Protein AF-A0A7R9YCA7-F1 (afdb_monomer_lite)

Foldseek 3Di:
DVVVVVVVVVVVVVVVVVVVVVVVVVCVVCVVVPDQDPVNVVVVVVVVVVVVVVVVVVVVVVVVVVVVVVVVVVVVVVVVVVCVVVVVVVVVVVVVVVVVVVVVVVVVVVVVVVVVVVVVVVVVVVVVVVVVVVVVVVVVVVVVVVVVVVVVVVVVVVVVVVVVVVVVVVVVVVVVVVVVVVVVVVVVVVVVVVVVVVVVVVVVVVVVVVVVVVVVVVVVVVVVVVVVVVVVVVVVVVVVVPVVPDDDDDDDDDDDDDDDDDDDDDDDDDDDDDDDDDDDDDDDDDDDDDDDPDDDDDDDDDPDDDDDDDDDDDDDDDDPDDDPPDDDDDDPPPPDDDD

pLDDT: mean 79.13, std 22.37, range [28.0, 98.75]

Secondary structure (DSSP, 8-state):
-HHHHHHHHHHHHHHHHHHHHHHHHHHHHHHHHHSPPHHHHHHHHHHHHHHHHHHHHHHHHHHHHHHHHHHHHHHHHHHHHHHHHHHHHHHHHHHHHHHHHHHHHHHHHHHHHHHHHHHHHHHHHHHHHHHHHHHHHHHHHHHHHHHHHHHHHHHHHHHHHHHHHHHHHHHHHHHHHHHHHHHHHHHHHHHHHHHHHHHHHHHHHHHHHHHHHHHHHHHHHHHHHHHHHHHHHHHHHHHHHHTTS---------------------------------PPPPPPP-----------------------------------------PPPP-TT------

Sequence (339 aa):
GLQRDIRKLELELQGAGDKQQRLQERMHELLPKCELTDEELAREKELQGRLESLEQELETAKEACAPLEKQVADIQAQIQDVRKAEVEELEEAKRTAEQALQAAKKTLNKARADVKSNQRKLEKEASAVEAAQQEQATMQEEYARMKAEFKELEENALEVLNAFEKAKEEVEGKRATLDELRKRKDDIEAKVQEAKSVEVELKATLKERATKRSECERKVDALLKQIRVLHELHEQEVQALVDGLEDEEEDEEDEGDDEVGSGGKSDEKDASDSGVPRVKPEPTPQLEDQEEGKEEDGADGMDVEESQEGGGVGEASTASGNVQITLPMYDEAMLVQYS

Organism: NCBI:txid172671

Structure (mmCIF, N/CA/C/O backbone):
data_AF-A0A7R9YCA7-F1
#
_entry.id   AF-A0A7R9YCA7-F1
#
loop_
_atom_site.group_PDB
_atom_site.id
_atom_site.type_symbol
_atom_site.label_atom_id
_atom_site.label_alt_id
_atom_site.label_comp_id
_atom_site.label_asym_id
_atom_site.label_entity_id
_atom_site.label_seq_id
_atom_site.pdbx_PDB_ins_code
_atom_site.Cartn_x
_atom_site.Cartn_y
_atom_site.Cartn_z
_atom_site.occupancy
_atom_site.B_iso_or_equiv
_atom_site.auth_seq_id
_atom_site.auth_comp_id
_atom_site.auth_asym_id
_atom_site.auth_atom_id
_atom_site.pdbx_PDB_model_num
ATOM 1 N N . GLY A 1 1 ? -67.973 -40.268 162.369 1.00 60.22 1 GLY A N 1
ATOM 2 C CA . GLY A 1 1 ? -68.224 -40.363 160.919 1.00 60.22 1 GLY A CA 1
ATOM 3 C C . GLY A 1 1 ? -68.844 -39.078 160.434 1.00 60.22 1 GLY A C 1
ATOM 4 O O . GLY A 1 1 ? -68.104 -38.184 160.056 1.00 60.22 1 GLY A O 1
ATOM 5 N N . LEU A 1 2 ? -70.160 -38.930 160.621 1.00 67.00 2 LEU A N 1
ATOM 6 C CA . LEU A 1 2 ? -70.968 -37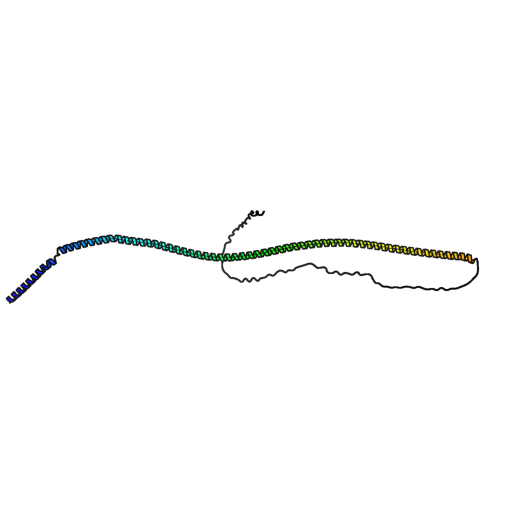.841 160.057 1.00 67.00 2 LEU A CA 1
ATOM 7 C C . LEU A 1 2 ? -70.422 -36.411 160.212 1.00 67.00 2 LEU A C 1
ATOM 9 O O . LEU A 1 2 ? -70.426 -35.670 159.243 1.00 67.00 2 LEU A O 1
ATOM 13 N N . GLN A 1 3 ? -69.911 -36.002 161.376 1.00 68.88 3 GLN A N 1
ATOM 14 C CA . GLN A 1 3 ? -69.417 -34.624 161.562 1.00 68.88 3 GLN A CA 1
ATOM 15 C C . GLN A 1 3 ? -68.190 -34.277 160.698 1.00 68.88 3 GLN A C 1
ATOM 17 O O . GLN A 1 3 ? -67.981 -33.117 160.357 1.00 68.88 3 GLN A O 1
ATOM 22 N N . ARG A 1 4 ? -67.370 -35.277 160.341 1.00 74.44 4 ARG A N 1
ATOM 23 C CA . ARG A 1 4 ? -66.191 -35.094 159.480 1.00 74.44 4 ARG A CA 1
ATOM 24 C C . ARG A 1 4 ? -66.603 -34.978 158.013 1.00 74.44 4 ARG A C 1
ATOM 26 O O . ARG A 1 4 ? -66.042 -34.158 157.295 1.00 74.44 4 ARG A O 1
ATOM 33 N N . ASP A 1 5 ? -67.605 -35.757 157.615 1.00 71.88 5 ASP A N 1
ATOM 34 C CA . ASP A 1 5 ? -68.154 -35.762 156.259 1.00 71.88 5 ASP A CA 1
ATOM 35 C C . ASP A 1 5 ? -68.987 -34.503 155.990 1.00 71.88 5 ASP A C 1
ATOM 37 O O . ASP A 1 5 ? -68.851 -33.914 154.926 1.00 71.88 5 ASP A O 1
ATOM 41 N N . ILE A 1 6 ? -69.744 -34.014 156.982 1.00 74.38 6 ILE A N 1
ATOM 42 C CA . ILE A 1 6 ? -70.449 -32.722 156.910 1.00 74.38 6 ILE A CA 1
ATOM 43 C C . ILE A 1 6 ? -69.449 -31.586 156.696 1.00 74.38 6 ILE A C 1
ATOM 45 O O . ILE A 1 6 ? -69.609 -30.805 155.770 1.00 74.38 6 ILE A O 1
ATOM 49 N N . ARG A 1 7 ? -68.356 -31.546 157.466 1.00 80.12 7 ARG A N 1
ATOM 50 C CA . ARG A 1 7 ? -67.336 -30.495 157.332 1.00 80.12 7 ARG A CA 1
ATOM 51 C C . ARG A 1 7 ? -66.571 -30.563 156.005 1.00 80.12 7 ARG A C 1
ATOM 53 O O . ARG A 1 7 ? -66.162 -29.535 155.474 1.00 80.12 7 ARG A O 1
ATOM 60 N N . LYS A 1 8 ? -66.360 -31.770 155.467 1.00 82.19 8 LYS A N 1
ATOM 61 C CA . LYS A 1 8 ? -65.756 -31.978 154.142 1.00 82.19 8 LYS A CA 1
ATOM 62 C C . LYS A 1 8 ? -66.698 -31.508 153.033 1.00 82.19 8 LYS A C 1
ATOM 64 O O . LYS A 1 8 ? -66.253 -30.794 152.145 1.00 82.19 8 LYS A O 1
ATOM 69 N N . LEU A 1 9 ? -67.982 -31.853 153.127 1.00 79.69 9 LEU A N 1
ATOM 70 C CA . LEU A 1 9 ? -69.014 -31.389 152.203 1.00 79.69 9 LEU A CA 1
ATOM 71 C C . LEU A 1 9 ? -69.200 -29.872 152.292 1.00 79.69 9 LEU A C 1
ATOM 73 O O . LEU A 1 9 ? -69.325 -29.240 151.258 1.00 79.69 9 LEU A O 1
ATOM 77 N N . GLU A 1 10 ? -69.135 -29.265 153.478 1.00 79.25 10 GLU A N 1
ATOM 78 C CA . GLU A 1 10 ? -69.166 -27.804 153.651 1.00 79.25 10 GLU A CA 1
ATOM 79 C C . GLU A 1 10 ? -67.977 -27.121 152.961 1.00 79.25 10 GLU A C 1
ATOM 81 O O . GLU A 1 10 ? -68.170 -26.141 152.250 1.00 79.25 10 GLU A O 1
ATOM 86 N N . LEU A 1 11 ? -66.760 -27.662 153.099 1.00 81.75 11 LEU A N 1
ATOM 87 C CA . LEU A 1 11 ? -65.563 -27.164 152.407 1.00 81.75 11 LEU A CA 1
ATOM 88 C C . LEU A 1 11 ? -65.613 -27.385 150.888 1.00 81.75 11 LEU A C 1
ATOM 90 O O . LEU A 1 11 ? -65.156 -26.531 150.133 1.00 81.75 11 LEU A O 1
ATOM 94 N N . GLU A 1 12 ? -66.159 -28.510 150.424 1.00 82.12 12 GLU A N 1
ATOM 95 C CA . GLU A 1 12 ? -66.358 -28.786 148.996 1.00 82.12 12 GLU A CA 1
ATOM 96 C C . GLU A 1 12 ? -67.455 -27.898 148.398 1.00 82.12 12 GLU A C 1
ATOM 98 O O . GLU A 1 12 ? -67.302 -27.430 147.274 1.00 82.12 12 GLU A O 1
ATOM 103 N N . LEU A 1 13 ? -68.518 -27.609 149.151 1.00 79.81 13 LEU A N 1
ATOM 104 C CA . LEU A 1 13 ? -69.630 -26.750 148.745 1.00 79.81 13 LEU A CA 1
ATOM 105 C C . LEU A 1 13 ? -69.225 -25.271 148.779 1.00 79.81 13 LEU A C 1
ATOM 107 O O . LEU A 1 13 ? -69.575 -24.527 147.869 1.00 79.81 13 LEU A O 1
ATOM 111 N N . GLN A 1 14 ? -68.388 -24.872 149.741 1.00 83.69 14 GLN A N 1
ATOM 112 C CA . GLN A 1 14 ? -67.725 -23.569 149.749 1.00 83.69 14 GLN A CA 1
ATOM 113 C C . GLN A 1 14 ? -66.722 -23.449 148.593 1.00 83.69 14 GLN A C 1
ATOM 115 O O . GLN A 1 14 ? -66.754 -22.471 147.859 1.00 83.69 14 GLN A O 1
ATOM 120 N N . GLY A 1 15 ? -65.891 -24.466 148.346 1.00 81.81 15 GLY A N 1
ATOM 121 C CA . GLY A 1 15 ? -64.954 -24.476 147.219 1.00 81.81 15 GLY A CA 1
ATOM 122 C C . GLY A 1 15 ? -65.642 -24.528 145.849 1.00 81.81 15 GLY A C 1
ATOM 123 O O . GLY A 1 15 ? -65.127 -23.975 144.876 1.00 81.81 15 GLY A O 1
ATOM 124 N N . ALA A 1 16 ? -66.807 -25.172 145.753 1.00 81.44 16 ALA A N 1
ATOM 125 C CA . ALA A 1 16 ? -67.667 -25.142 144.576 1.00 81.44 16 ALA A CA 1
ATOM 126 C C . ALA A 1 16 ? -68.338 -23.773 144.414 1.00 81.44 16 ALA A C 1
ATOM 128 O O . ALA A 1 16 ? -68.363 -23.262 143.298 1.00 81.44 16 ALA A O 1
ATOM 129 N N . GLY A 1 17 ? -68.790 -23.154 145.510 1.00 84.31 17 GLY A N 1
ATOM 130 C CA . GLY A 1 17 ? -69.312 -21.786 145.538 1.00 84.31 17 GLY A CA 1
ATOM 131 C C . GLY A 1 17 ? -68.276 -20.760 145.080 1.00 84.31 17 GLY A C 1
ATOM 132 O O . GLY A 1 17 ? -68.543 -19.997 144.159 1.00 84.31 17 GLY A O 1
ATOM 133 N N . ASP A 1 18 ? -67.053 -20.822 145.610 1.00 83.88 18 ASP A N 1
ATOM 134 C CA . ASP A 1 18 ? -65.942 -19.949 145.216 1.00 83.88 18 ASP A CA 1
ATOM 135 C C . ASP A 1 18 ? -65.552 -20.150 143.741 1.00 83.88 18 ASP A C 1
ATOM 137 O O . ASP A 1 18 ? -65.234 -19.193 143.034 1.00 83.88 18 ASP A O 1
ATOM 141 N N . LYS A 1 19 ? -65.571 -21.395 143.241 1.00 84.06 19 LYS A N 1
ATOM 142 C CA . LYS A 1 19 ? -65.323 -21.688 141.818 1.00 84.06 19 LYS A CA 1
ATOM 143 C C . LYS A 1 19 ? -66.447 -21.172 140.928 1.00 84.06 19 LYS A C 1
ATOM 145 O O . LYS A 1 19 ? -66.159 -20.608 139.876 1.00 84.06 19 LYS A O 1
ATOM 150 N N . GLN A 1 20 ? -67.698 -21.365 141.336 1.00 85.94 20 GLN A N 1
ATOM 151 C CA . GLN A 1 20 ? -68.870 -20.862 140.628 1.00 85.94 20 GLN A CA 1
ATOM 152 C C . GLN A 1 20 ? -68.835 -19.337 140.561 1.00 85.94 20 GLN A C 1
ATOM 154 O O . GLN A 1 20 ? -69.037 -18.781 139.486 1.00 85.94 20 GLN A O 1
ATOM 159 N N . GLN A 1 21 ? -68.494 -18.675 141.665 1.00 86.31 21 GLN A N 1
ATOM 160 C CA . GLN A 1 21 ? -68.380 -17.227 141.727 1.00 86.31 21 GLN A CA 1
ATOM 161 C C . GLN A 1 21 ? -67.235 -16.712 140.848 1.00 86.31 21 GLN A C 1
ATOM 163 O O . GLN A 1 21 ? -67.461 -15.826 140.034 1.00 86.31 21 GLN A O 1
ATOM 168 N N . ARG A 1 22 ? -66.043 -17.326 140.887 1.00 85.12 22 ARG A N 1
ATOM 169 C CA . ARG A 1 22 ? -64.938 -16.957 139.976 1.00 85.12 22 ARG A CA 1
ATOM 170 C C . ARG A 1 22 ? -65.276 -17.183 138.505 1.00 85.12 22 ARG A C 1
ATOM 172 O O . ARG A 1 22 ? -64.833 -16.417 137.656 1.00 85.12 22 ARG A O 1
ATOM 179 N N . LEU A 1 23 ? -66.018 -18.243 138.178 1.00 84.69 23 LEU A N 1
ATOM 180 C CA . LEU A 1 23 ? -66.471 -18.499 136.809 1.00 84.69 23 LEU A CA 1
ATOM 181 C C . LEU A 1 23 ? -67.556 -17.512 136.380 1.00 84.69 23 LEU A C 1
ATOM 183 O O . LEU A 1 23 ? -67.529 -17.085 135.234 1.00 84.69 23 LEU A O 1
ATOM 187 N N . GLN A 1 24 ? -68.459 -17.116 137.279 1.00 84.62 24 GLN A N 1
ATOM 188 C CA . GLN A 1 24 ? -69.455 -16.073 137.025 1.00 84.62 24 GLN A CA 1
ATOM 189 C C . GLN A 1 24 ? -68.813 -14.695 136.862 1.00 84.62 24 GLN A C 1
ATOM 191 O O . GLN A 1 24 ? -69.161 -13.987 135.927 1.00 84.62 24 GLN A O 1
ATOM 196 N N . GLU A 1 25 ? -67.847 -14.334 137.706 1.00 83.81 25 GLU A N 1
ATOM 197 C CA . GLU A 1 25 ? -67.066 -13.099 137.580 1.00 83.81 25 GLU A CA 1
ATOM 198 C C . GLU A 1 25 ? -66.276 -13.093 136.269 1.00 83.81 25 GLU A C 1
ATOM 200 O O . GLU A 1 25 ? -66.324 -12.120 135.525 1.00 83.81 25 GLU A O 1
ATOM 205 N N . ARG A 1 26 ? -65.633 -14.213 135.915 1.00 83.94 26 ARG A N 1
ATOM 206 C CA . ARG A 1 26 ? -64.907 -14.353 134.647 1.00 83.94 26 ARG A CA 1
ATOM 207 C C . ARG A 1 26 ? -65.840 -14.383 133.434 1.00 83.94 26 ARG A C 1
ATOM 209 O O . ARG A 1 26 ? -65.470 -13.858 132.393 1.00 83.94 26 ARG A O 1
ATOM 216 N N . MET A 1 27 ? -67.043 -14.948 133.552 1.00 81.81 27 MET A N 1
ATOM 217 C CA . MET A 1 27 ? -68.091 -14.828 132.532 1.00 81.81 27 MET A CA 1
ATOM 218 C C . MET A 1 27 ? -68.525 -13.374 132.379 1.00 81.81 27 MET A C 1
ATOM 220 O O . MET A 1 27 ? -68.580 -12.897 131.256 1.00 81.81 27 MET A O 1
ATOM 224 N N . HIS A 1 28 ? -68.780 -12.657 133.474 1.00 82.50 28 HIS A N 1
ATOM 225 C CA . HIS A 1 28 ? -69.143 -11.241 133.430 1.00 82.50 28 HIS A CA 1
ATOM 226 C C . HIS A 1 28 ? -68.019 -10.351 132.890 1.00 82.50 28 HIS A C 1
ATOM 228 O O . HIS A 1 28 ? -68.309 -9.352 132.244 1.00 82.50 28 HIS A O 1
ATOM 234 N N . GLU A 1 29 ? -66.752 -10.713 133.106 1.00 81.50 29 GLU A N 1
ATOM 235 C CA . GLU A 1 29 ? -65.602 -9.988 132.558 1.00 81.50 29 GLU A CA 1
ATOM 236 C C . GLU A 1 29 ? -65.346 -10.301 131.071 1.00 81.50 29 GLU A C 1
ATOM 238 O O . GLU A 1 29 ? -64.849 -9.447 130.336 1.00 81.50 29 GLU A O 1
ATOM 243 N N . LEU A 1 30 ? -65.650 -11.525 130.618 1.00 80.44 30 LEU A N 1
ATOM 244 C CA . LEU A 1 30 ? -65.398 -11.975 129.243 1.00 80.44 30 LEU A CA 1
ATOM 245 C C . LEU A 1 30 ? -66.580 -11.748 128.297 1.00 80.44 30 LEU A C 1
ATOM 247 O O . LEU A 1 30 ? -66.338 -11.489 127.125 1.00 80.44 30 LEU A O 1
ATOM 251 N N . LEU A 1 31 ? -67.826 -11.801 128.780 1.00 77.44 31 LEU A N 1
ATOM 252 C CA . LEU A 1 31 ? -69.032 -11.535 127.983 1.00 77.44 31 LEU A CA 1
ATOM 253 C C . LEU A 1 31 ? -68.938 -10.215 127.189 1.00 77.44 31 LEU A C 1
ATOM 255 O O . LEU A 1 31 ? -69.027 -10.279 125.966 1.00 77.44 31 LEU A O 1
ATOM 259 N N . PRO A 1 32 ? -68.625 -9.055 127.803 1.00 74.88 32 PRO A N 1
ATOM 260 C CA . PRO A 1 32 ? -68.489 -7.794 127.068 1.00 74.88 32 PRO A CA 1
ATOM 261 C C . PRO A 1 32 ? -67.213 -7.695 126.212 1.00 74.88 32 PRO A C 1
ATOM 263 O O . PRO A 1 32 ? -67.077 -6.747 125.452 1.00 74.88 32 PRO A O 1
ATOM 266 N N . LYS A 1 33 ? -66.265 -8.641 126.329 1.00 74.88 33 LYS A N 1
ATOM 267 C CA . LYS A 1 33 ? -65.091 -8.757 125.436 1.00 74.88 33 LYS A CA 1
ATOM 268 C C . LYS A 1 33 ? -65.344 -9.706 124.254 1.00 74.88 33 LYS A C 1
ATOM 270 O O . LYS A 1 33 ? -64.516 -9.779 123.351 1.00 74.88 33 LYS A O 1
ATOM 275 N N . CYS A 1 34 ? -66.429 -10.481 124.294 1.00 74.25 34 CYS A N 1
ATOM 276 C CA . CYS A 1 34 ? -66.859 -11.380 123.221 1.00 74.25 34 CYS A CA 1
ATOM 277 C C . CYS A 1 34 ? -67.984 -10.781 122.370 1.00 74.25 34 CYS A C 1
ATOM 279 O O . CYS A 1 34 ? -68.224 -11.255 121.261 1.00 74.25 34 CYS A O 1
ATOM 281 N N . GLU A 1 35 ? -68.672 -9.765 122.883 1.00 74.19 35 GLU A N 1
ATOM 282 C CA . GLU A 1 35 ? -69.608 -8.950 122.120 1.00 74.19 35 GLU A CA 1
ATOM 283 C C . GLU A 1 35 ? -68.809 -7.898 121.347 1.00 74.19 35 GLU A C 1
ATOM 285 O O . GLU A 1 35 ? -68.010 -7.173 121.942 1.00 74.19 35 GLU A O 1
ATOM 290 N N . LEU A 1 36 ? -68.991 -7.839 120.022 1.00 72.12 36 LEU A N 1
ATOM 291 C CA . LEU A 1 36 ? -68.425 -6.752 119.228 1.00 72.12 36 LEU A CA 1
ATOM 292 C C . LEU A 1 36 ? -68.960 -5.441 119.789 1.00 72.12 36 LEU A C 1
ATOM 294 O O . LEU A 1 36 ? -70.172 -5.229 119.854 1.00 72.12 36 LEU A O 1
ATOM 298 N N . THR A 1 37 ? -68.047 -4.562 120.175 1.00 80.44 37 THR A N 1
ATOM 299 C CA . THR A 1 37 ? -68.420 -3.203 120.545 1.00 80.44 37 THR A CA 1
ATOM 300 C C . THR A 1 37 ? -69.039 -2.500 119.336 1.00 80.44 37 THR A C 1
ATOM 302 O O . THR A 1 37 ? -68.704 -2.800 118.186 1.00 80.44 37 THR A O 1
ATOM 305 N N . ASP A 1 38 ? -69.924 -1.530 119.569 1.00 82.38 38 ASP A N 1
ATOM 306 C CA . ASP A 1 38 ? -70.536 -0.751 118.483 1.00 82.38 38 ASP A CA 1
ATOM 307 C C . ASP A 1 38 ? -69.475 -0.096 117.570 1.00 82.38 38 ASP A C 1
ATOM 309 O O . ASP A 1 38 ? -69.698 0.069 116.370 1.00 82.38 38 ASP A O 1
ATOM 313 N N . GLU A 1 39 ? -68.291 0.220 118.114 1.00 83.00 39 GLU A N 1
ATOM 314 C CA . GLU A 1 39 ? -67.132 0.713 117.359 1.00 83.00 39 GLU A CA 1
ATOM 315 C C . GLU A 1 39 ? -66.525 -0.347 116.426 1.00 83.00 39 GLU A C 1
ATOM 317 O O . GLU A 1 39 ? -66.174 -0.040 115.285 1.00 83.00 39 GLU A O 1
ATOM 322 N N . GLU A 1 40 ? -66.402 -1.596 116.878 1.00 83.81 40 GLU A N 1
ATOM 323 C CA . GLU A 1 40 ? -65.897 -2.706 116.063 1.00 83.81 40 GLU A CA 1
ATOM 324 C C . GLU A 1 40 ? -66.895 -3.096 114.972 1.00 83.81 40 GLU A C 1
ATOM 326 O O . GLU A 1 40 ? -66.492 -3.334 113.837 1.00 83.81 40 GLU A O 1
ATOM 331 N N . LEU A 1 41 ? -68.194 -3.072 115.277 1.00 84.50 41 LEU A N 1
ATOM 332 C CA . LEU A 1 41 ? -69.266 -3.356 114.321 1.00 84.50 41 LEU A CA 1
ATOM 333 C C . LEU A 1 41 ? -69.398 -2.235 113.270 1.00 84.50 41 LEU A C 1
ATOM 335 O O . LEU A 1 41 ? -69.661 -2.495 112.092 1.00 84.50 41 LEU A O 1
ATOM 339 N N . ALA A 1 42 ? -69.150 -0.980 113.662 1.00 84.44 42 ALA A N 1
ATOM 340 C CA . ALA A 1 42 ? -69.023 0.144 112.735 1.00 84.44 42 ALA A CA 1
ATOM 341 C C . ALA A 1 42 ? -67.773 0.024 111.845 1.00 84.44 42 ALA A C 1
ATOM 343 O O . ALA A 1 42 ? -67.867 0.254 110.638 1.00 84.44 42 ALA A O 1
ATOM 344 N N . ARG A 1 43 ? -66.624 -0.389 112.404 1.00 88.56 43 ARG A N 1
ATOM 345 C CA . ARG A 1 43 ? -65.400 -0.664 111.629 1.00 88.56 43 ARG A CA 1
ATOM 346 C C . ARG A 1 43 ? -65.566 -1.829 110.664 1.00 88.56 43 ARG A C 1
ATOM 348 O O . ARG A 1 43 ? -65.076 -1.741 109.544 1.00 88.56 43 ARG A O 1
ATOM 355 N N . GLU A 1 44 ? -66.241 -2.901 111.067 1.00 86.94 44 GLU A N 1
ATOM 356 C CA . GLU A 1 44 ? -66.531 -4.039 110.194 1.00 86.94 44 GLU A CA 1
ATOM 357 C C . GLU A 1 44 ? -67.365 -3.594 108.987 1.00 86.94 44 GLU A C 1
ATOM 359 O O . GLU A 1 44 ? -66.996 -3.886 107.851 1.00 86.94 44 GLU A O 1
ATOM 364 N N . LYS A 1 45 ? -68.422 -2.802 109.212 1.00 89.06 45 LYS A N 1
ATOM 365 C CA . LYS A 1 45 ? -69.230 -2.220 108.128 1.00 89.06 45 LYS A CA 1
ATOM 366 C C . LYS A 1 45 ? -68.438 -1.264 107.234 1.00 89.06 45 LYS A C 1
ATOM 368 O O . LYS A 1 45 ? -68.610 -1.299 106.019 1.00 89.06 45 LYS A O 1
ATOM 373 N N . GLU A 1 46 ? -67.571 -0.419 107.800 1.00 91.75 46 GLU A N 1
ATOM 374 C CA . GLU A 1 46 ? -66.693 0.467 107.017 1.00 91.75 46 GLU A CA 1
ATOM 375 C C . GLU A 1 46 ? -65.727 -0.342 106.138 1.00 91.75 46 GLU A C 1
ATOM 377 O O . GLU A 1 46 ? -65.550 -0.035 104.959 1.00 91.75 46 GLU A O 1
ATOM 382 N N . LEU A 1 47 ? -65.111 -1.388 106.699 1.00 91.19 47 LEU A N 1
ATOM 383 C CA . LEU A 1 47 ? -64.195 -2.269 105.979 1.00 91.19 47 LEU A CA 1
ATOM 384 C C . LEU A 1 47 ? -64.910 -3.060 104.887 1.00 91.19 47 LEU A C 1
ATOM 386 O O . LEU A 1 47 ? -64.372 -3.136 103.790 1.00 91.19 47 LEU A O 1
ATOM 390 N N . GLN A 1 48 ? -66.109 -3.590 105.149 1.00 90.44 48 GLN A N 1
ATOM 391 C CA . GLN A 1 48 ? -66.941 -4.243 104.134 1.00 90.44 48 GLN A CA 1
ATOM 392 C C . GLN A 1 48 ? -67.274 -3.283 102.989 1.00 90.44 48 GLN A C 1
ATOM 394 O O . GLN A 1 48 ? -67.022 -3.618 101.837 1.00 90.44 48 GLN A O 1
ATOM 399 N N . GLY A 1 49 ? -67.724 -2.061 103.293 1.00 90.94 49 GLY A N 1
ATOM 400 C CA . GLY A 1 49 ? -68.002 -1.054 102.264 1.00 90.94 49 GLY A CA 1
ATOM 401 C C . GLY A 1 49 ? -66.759 -0.663 101.454 1.00 90.94 49 GLY A C 1
ATOM 402 O O . GLY A 1 49 ? -66.836 -0.492 100.239 1.00 90.94 49 GLY A O 1
ATOM 403 N N . ARG A 1 50 ? -65.584 -0.573 102.093 1.00 92.62 50 ARG A N 1
ATOM 404 C CA . ARG A 1 50 ? -64.305 -0.389 101.385 1.00 92.62 50 ARG A CA 1
ATOM 405 C C . ARG A 1 50 ? -63.945 -1.579 100.503 1.00 92.62 50 ARG A C 1
ATOM 407 O O . ARG A 1 50 ? -63.407 -1.365 99.424 1.00 92.62 50 ARG A O 1
ATOM 414 N N . LEU A 1 51 ? -64.199 -2.802 100.963 1.00 92.38 51 LEU A N 1
ATOM 415 C CA . LEU A 1 51 ? -63.918 -4.027 100.218 1.00 92.38 51 LEU A CA 1
ATOM 416 C C . LEU A 1 51 ? -64.791 -4.090 98.963 1.00 92.38 51 LEU A C 1
ATOM 418 O O . LEU A 1 51 ? -64.254 -4.243 97.875 1.00 92.38 51 LEU A O 1
ATOM 422 N N . GLU A 1 52 ? -66.095 -3.841 99.101 1.00 92.75 52 GLU A N 1
ATOM 423 C CA . GLU A 1 52 ? -67.034 -3.750 97.976 1.00 92.75 52 GLU A CA 1
ATOM 424 C C . GLU A 1 52 ? -66.630 -2.643 96.986 1.00 92.75 52 GLU A C 1
ATOM 426 O O . GLU A 1 52 ? -66.641 -2.858 95.774 1.00 92.75 52 GLU A O 1
ATOM 431 N N . SER A 1 53 ? -66.212 -1.472 97.488 1.00 93.88 53 SER A N 1
ATOM 432 C CA . SER A 1 53 ? -65.704 -0.375 96.650 1.00 93.88 53 SER A CA 1
ATOM 433 C C . SER A 1 53 ? -64.437 -0.773 95.890 1.00 93.88 53 SER A C 1
ATOM 435 O O . SER A 1 53 ? -64.334 -0.508 94.697 1.00 93.88 53 SER A O 1
ATOM 437 N N . LE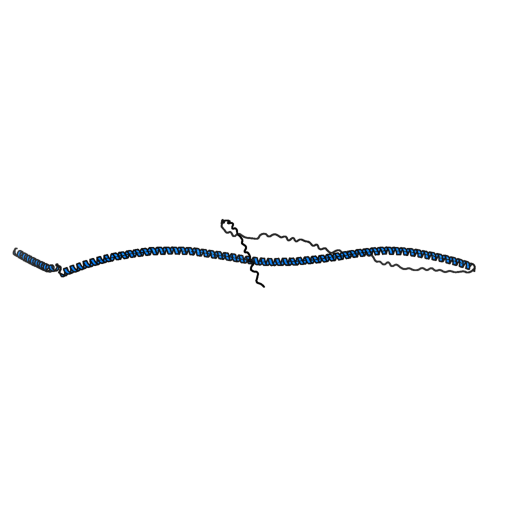U A 1 54 ? -63.476 -1.425 96.552 1.00 94.00 54 LEU A N 1
ATOM 438 C CA . LEU A 1 54 ? -62.231 -1.885 95.928 1.00 94.00 54 LEU A CA 1
ATOM 439 C C . LEU A 1 54 ? -62.472 -3.018 94.925 1.00 94.00 54 LEU A C 1
ATOM 441 O O . LEU A 1 54 ? -61.809 -3.062 93.893 1.00 94.00 54 LEU A O 1
ATOM 445 N N . GLU A 1 55 ? -63.409 -3.925 95.202 1.00 93.38 55 GLU A N 1
ATOM 446 C CA . GLU A 1 55 ? -63.823 -4.973 94.265 1.00 93.38 55 GLU A CA 1
ATOM 447 C C . GLU A 1 55 ? -64.467 -4.368 93.015 1.00 93.38 55 GLU A C 1
ATOM 449 O O . GLU A 1 55 ? -64.115 -4.762 91.902 1.00 93.38 55 GLU A O 1
ATOM 454 N N . GLN A 1 56 ? -65.337 -3.363 93.178 1.00 93.44 56 GLN A N 1
ATOM 455 C CA . GLN A 1 56 ? -65.887 -2.610 92.051 1.00 93.44 56 GLN A CA 1
ATOM 456 C C . GLN A 1 56 ? -64.798 -1.869 91.273 1.00 93.44 56 GLN A C 1
ATOM 458 O O . GLN A 1 56 ? -64.759 -1.974 90.049 1.00 93.44 56 GLN A O 1
ATOM 463 N N . GLU A 1 57 ? -63.891 -1.152 91.940 1.00 93.75 57 GLU A N 1
ATOM 464 C CA . GLU A 1 57 ? -62.774 -0.457 91.285 1.00 93.75 57 GLU A CA 1
ATOM 465 C C . GLU A 1 57 ? -61.874 -1.427 90.511 1.00 93.75 57 GLU A C 1
ATOM 467 O O . GLU A 1 57 ? -61.475 -1.135 89.385 1.00 93.75 57 GLU A O 1
ATOM 472 N N . LEU A 1 58 ? -61.591 -2.599 91.081 1.00 93.69 58 LEU A N 1
ATOM 473 C CA . LEU A 1 58 ? -60.790 -3.641 90.451 1.00 93.69 58 LEU A CA 1
ATOM 474 C C . LEU A 1 58 ? -61.494 -4.229 89.227 1.00 93.69 58 LEU A C 1
ATOM 476 O O . LEU A 1 58 ? -60.843 -4.440 88.204 1.00 93.69 58 LEU A O 1
ATOM 480 N N . GLU A 1 59 ? -62.802 -4.469 89.297 1.00 93.12 59 GLU A N 1
ATOM 481 C CA . GLU A 1 59 ? -63.561 -4.953 88.145 1.00 93.12 59 GLU A CA 1
ATOM 482 C C . GLU A 1 59 ? -63.634 -3.887 87.047 1.00 93.12 59 GLU A C 1
ATOM 484 O O . GLU A 1 59 ? -63.334 -4.177 85.892 1.00 93.12 59 GLU A O 1
ATOM 489 N N . THR A 1 60 ? -63.871 -2.625 87.416 1.00 93.56 60 THR A N 1
ATOM 490 C CA . THR A 1 60 ? -63.847 -1.493 86.476 1.00 93.56 60 THR A CA 1
ATOM 491 C C . THR A 1 60 ? -62.465 -1.341 85.825 1.00 93.56 60 THR A C 1
ATOM 493 O O . THR A 1 60 ? -62.356 -1.079 84.628 1.00 93.56 60 THR A O 1
ATOM 496 N N . ALA A 1 61 ? -61.384 -1.545 86.586 1.00 93.50 61 ALA A N 1
ATOM 497 C CA . ALA A 1 61 ? -60.018 -1.517 86.074 1.00 93.50 61 ALA A CA 1
ATOM 498 C C . ALA A 1 61 ? -59.727 -2.693 85.129 1.00 93.50 61 ALA A C 1
ATOM 500 O O . ALA A 1 61 ? -59.089 -2.491 84.099 1.00 93.50 61 ALA A O 1
ATOM 501 N N . LYS A 1 62 ? -60.216 -3.906 85.420 1.00 93.38 62 LYS A N 1
ATOM 502 C CA . LYS A 1 62 ? -60.119 -5.046 84.491 1.00 93.38 62 LYS A CA 1
ATOM 503 C C . LYS A 1 62 ? -60.888 -4.787 83.201 1.00 93.38 62 LYS A C 1
ATOM 505 O O . LYS A 1 62 ? -60.351 -5.025 82.121 1.00 93.38 62 LYS A O 1
ATOM 510 N N . GLU A 1 63 ? -62.116 -4.285 83.312 1.00 93.25 63 GLU A N 1
ATOM 511 C CA . GLU A 1 63 ? -62.941 -3.910 82.164 1.00 93.25 63 GLU A CA 1
ATOM 512 C C . GLU A 1 63 ? -62.271 -2.813 81.328 1.00 93.25 63 GLU A C 1
ATOM 514 O O . GLU A 1 63 ? -62.360 -2.848 80.104 1.00 93.25 63 GLU A O 1
ATOM 519 N N . ALA A 1 64 ? -61.543 -1.883 81.958 1.00 92.81 64 ALA A N 1
ATOM 520 C CA . ALA A 1 64 ? -60.737 -0.875 81.270 1.00 92.81 64 ALA A CA 1
ATOM 521 C C . ALA A 1 64 ? -59.430 -1.436 80.666 1.00 92.81 64 ALA A C 1
ATOM 523 O O . ALA A 1 64 ? -58.992 -0.964 79.617 1.00 92.81 64 ALA A O 1
ATOM 524 N N . CYS A 1 65 ? -58.813 -2.453 81.277 1.00 93.69 65 CYS A N 1
ATOM 525 C CA . CYS A 1 65 ? -57.611 -3.115 80.758 1.00 93.69 65 CYS A CA 1
ATOM 526 C C . CYS A 1 65 ? -57.900 -4.001 79.540 1.00 93.69 65 CYS A C 1
ATOM 528 O O . CYS A 1 65 ? -57.119 -3.990 78.593 1.00 93.69 65 CYS A O 1
ATOM 530 N N . ALA A 1 66 ? -59.026 -4.717 79.508 1.00 94.00 66 ALA A N 1
ATOM 531 C CA . ALA A 1 66 ? -59.392 -5.598 78.396 1.00 94.00 66 ALA A CA 1
ATOM 532 C C . ALA A 1 66 ? -59.356 -4.927 76.996 1.00 94.00 66 ALA A C 1
ATOM 534 O O . ALA A 1 66 ? -58.766 -5.500 76.073 1.00 94.00 66 ALA A O 1
ATOM 535 N N . PRO A 1 67 ? -59.925 -3.719 76.773 1.00 93.69 67 PRO A N 1
ATOM 536 C CA . PRO A 1 67 ? -59.815 -3.038 75.486 1.00 93.69 67 PRO A CA 1
ATOM 537 C C . PRO A 1 67 ? -58.390 -2.557 75.194 1.00 93.69 67 PRO A C 1
ATOM 539 O O . PRO A 1 67 ? -58.011 -2.532 74.026 1.00 93.69 67 PRO A O 1
ATOM 542 N N . LEU A 1 68 ? -57.589 -2.213 76.210 1.00 95.06 68 LEU A N 1
ATOM 543 C CA . LEU A 1 68 ? -56.180 -1.844 76.026 1.00 95.06 68 LEU A CA 1
ATOM 544 C C . LEU A 1 68 ? -55.336 -3.052 75.614 1.00 95.06 68 LEU A C 1
ATOM 546 O O . LEU A 1 68 ? -54.558 -2.948 74.673 1.00 95.06 68 LEU A O 1
ATOM 550 N N . GLU A 1 69 ? -55.515 -4.207 76.255 1.00 94.75 69 GLU A N 1
ATOM 551 C CA . GLU A 1 69 ? -54.852 -5.457 75.866 1.00 94.75 69 GLU A CA 1
ATOM 552 C C . GLU A 1 69 ? -55.208 -5.843 74.431 1.00 94.75 69 GLU A C 1
ATOM 554 O O . GLU A 1 69 ? -54.329 -6.203 73.646 1.00 94.75 69 GLU A O 1
ATOM 559 N N . LYS A 1 70 ? -56.483 -5.683 74.055 1.00 95.44 70 LYS A N 1
ATOM 560 C CA . LYS A 1 70 ? -56.924 -5.882 72.676 1.00 95.44 70 LYS A CA 1
ATOM 561 C C . LYS A 1 70 ? -56.260 -4.894 71.714 1.00 95.44 70 LYS A C 1
ATOM 563 O O . LYS A 1 70 ? -55.742 -5.322 70.692 1.00 95.44 70 LYS A O 1
ATOM 568 N N . GLN A 1 71 ? -56.211 -3.601 72.044 1.00 95.06 71 GLN A N 1
ATOM 569 C CA . GLN A 1 71 ? -55.514 -2.601 71.224 1.00 95.06 71 GLN A CA 1
ATOM 570 C C . GLN A 1 71 ? -54.021 -2.910 71.084 1.00 95.06 71 GLN A C 1
ATOM 572 O O . GLN A 1 71 ? -53.469 -2.765 69.998 1.00 95.06 71 GLN A O 1
ATOM 577 N N . VAL A 1 72 ? -53.361 -3.359 72.153 1.00 95.88 72 VAL A N 1
ATOM 578 C CA . VAL A 1 72 ? -51.953 -3.771 72.112 1.00 95.88 72 VAL A CA 1
ATOM 579 C C . VAL A 1 72 ? -51.774 -4.974 71.189 1.00 95.88 72 VAL A C 1
ATOM 581 O O . VAL A 1 72 ? -50.859 -4.961 70.368 1.00 95.88 72 VAL A O 1
ATOM 584 N N . ALA A 1 73 ? -52.646 -5.981 71.278 1.00 95.19 73 ALA A N 1
ATOM 585 C CA . ALA A 1 73 ? -52.616 -7.137 70.387 1.00 95.19 73 ALA A CA 1
ATOM 586 C C . ALA A 1 73 ? -52.857 -6.737 68.918 1.00 95.19 73 ALA A C 1
ATOM 588 O O . ALA A 1 73 ? -52.107 -7.166 68.041 1.00 95.19 73 ALA A O 1
ATOM 589 N N . ASP A 1 74 ? -53.835 -5.864 68.656 1.00 95.38 74 ASP A N 1
ATOM 590 C CA . ASP A 1 74 ? -54.150 -5.360 67.315 1.00 95.38 74 ASP A CA 1
ATOM 591 C C . ASP A 1 74 ? -52.970 -4.557 66.729 1.00 95.38 74 ASP A C 1
ATOM 593 O O . ASP A 1 74 ? -52.586 -4.761 65.578 1.00 95.38 74 ASP A O 1
ATOM 597 N N . ILE A 1 75 ? -52.331 -3.691 67.526 1.00 95.44 75 ILE A N 1
ATOM 598 C CA . ILE A 1 75 ? -51.137 -2.933 67.115 1.00 95.44 75 ILE A CA 1
ATOM 599 C C . ILE A 1 75 ? -49.954 -3.874 66.857 1.00 95.44 75 ILE A C 1
ATOM 601 O O . ILE A 1 75 ? -49.236 -3.700 65.876 1.00 95.44 75 ILE A O 1
ATOM 605 N N . GLN A 1 76 ? -49.735 -4.883 67.705 1.00 95.62 76 GLN A N 1
ATOM 606 C CA . GLN A 1 76 ? -48.676 -5.873 67.492 1.00 95.62 76 GLN A CA 1
ATOM 607 C C . GLN A 1 76 ? -48.888 -6.658 66.195 1.00 95.62 76 GLN A C 1
ATOM 609 O O . GLN A 1 76 ? -47.921 -6.866 65.462 1.00 95.62 76 GLN A O 1
ATOM 614 N N . ALA A 1 77 ? -50.130 -7.047 65.893 1.00 94.06 77 ALA A N 1
ATOM 615 C CA . ALA A 1 77 ? -50.478 -7.699 64.636 1.00 94.06 77 ALA A CA 1
ATOM 616 C C . ALA A 1 77 ? -50.209 -6.776 63.436 1.00 94.06 77 ALA A C 1
ATOM 618 O O . ALA A 1 77 ? -49.493 -7.167 62.518 1.00 94.06 77 ALA A O 1
ATOM 619 N N . GLN A 1 78 ? -50.661 -5.518 63.487 1.00 93.62 78 GLN A N 1
ATOM 620 C CA . GLN A 1 78 ? -50.398 -4.533 62.429 1.00 93.62 78 GLN A CA 1
ATOM 621 C C . GLN A 1 78 ? -48.899 -4.289 62.206 1.00 93.62 78 GLN A C 1
ATOM 623 O O . GLN A 1 78 ? -48.447 -4.232 61.064 1.00 93.62 78 GLN A O 1
ATOM 628 N N . ILE A 1 79 ? -48.109 -4.177 63.279 1.00 92.75 79 ILE A N 1
ATOM 629 C CA . ILE A 1 79 ? -46.650 -4.022 63.186 1.00 92.75 79 ILE A CA 1
ATOM 630 C C . ILE A 1 79 ? -46.019 -5.250 62.526 1.00 92.75 79 ILE A C 1
ATOM 632 O O . ILE A 1 79 ? -45.105 -5.098 61.718 1.00 92.75 79 ILE A O 1
ATOM 636 N N . GLN A 1 80 ? -46.472 -6.460 62.861 1.00 93.31 80 GLN A N 1
ATOM 637 C CA . GLN A 1 80 ? -45.961 -7.686 62.248 1.00 93.31 80 GLN A CA 1
ATOM 638 C C . GLN A 1 80 ? -46.314 -7.769 60.762 1.00 93.31 80 GLN A C 1
ATOM 640 O O . GLN A 1 80 ? -45.435 -8.101 59.968 1.00 93.31 80 GLN A O 1
ATOM 645 N N . ASP A 1 81 ? -47.543 -7.421 60.385 1.00 92.50 81 ASP A N 1
ATOM 646 C CA . ASP A 1 81 ? -48.004 -7.458 58.996 1.00 92.50 81 ASP A CA 1
ATOM 647 C C . ASP A 1 81 ? -47.261 -6.439 58.123 1.00 92.50 81 ASP A C 1
ATOM 649 O O . ASP A 1 81 ? -46.721 -6.808 57.078 1.00 92.50 81 ASP A O 1
ATOM 653 N N . VAL A 1 82 ? -47.152 -5.182 58.576 1.00 92.06 82 VAL A N 1
ATOM 654 C CA . VAL A 1 82 ? -46.392 -4.134 57.868 1.00 92.06 82 VAL A CA 1
ATOM 655 C C . VAL A 1 82 ? -44.925 -4.529 57.760 1.00 92.06 82 VAL A C 1
ATOM 657 O O . VAL A 1 82 ? -44.357 -4.504 56.671 1.00 92.06 82 VAL A O 1
ATOM 660 N N . ARG A 1 83 ? -44.316 -4.976 58.866 1.00 92.19 83 ARG A N 1
ATOM 661 C CA . ARG A 1 83 ? -42.914 -5.399 58.865 1.00 92.19 83 ARG A CA 1
ATOM 662 C C . ARG A 1 83 ? -42.683 -6.570 57.921 1.00 92.19 83 ARG A C 1
ATOM 664 O O . ARG A 1 83 ? -41.638 -6.617 57.288 1.00 92.19 83 ARG A O 1
ATOM 671 N N . LYS A 1 84 ? -43.612 -7.520 57.832 1.00 93.81 84 LYS A N 1
ATOM 672 C CA . LYS A 1 84 ? -43.473 -8.662 56.931 1.00 93.81 84 LYS A CA 1
ATOM 673 C C . LYS A 1 84 ? -43.546 -8.222 55.470 1.00 93.81 84 LYS A C 1
ATOM 675 O O . LYS A 1 84 ? -42.645 -8.568 54.716 1.00 93.81 84 LYS A O 1
ATOM 680 N N . ALA A 1 85 ? -44.554 -7.431 55.101 1.00 91.69 85 ALA A N 1
ATOM 681 C CA . ALA A 1 85 ? -44.711 -6.941 53.734 1.00 91.69 85 ALA A CA 1
ATOM 682 C C . ALA A 1 85 ? -43.514 -6.079 53.292 1.00 91.69 85 ALA A C 1
ATOM 684 O O . ALA A 1 85 ? -42.911 -6.348 52.257 1.00 91.69 85 ALA A O 1
ATOM 685 N N . GLU A 1 86 ? -43.103 -5.105 54.111 1.00 94.94 86 GLU A N 1
ATOM 686 C CA . GLU A 1 86 ? -41.974 -4.224 53.789 1.00 94.94 86 GLU A CA 1
ATOM 687 C C . GLU A 1 86 ? -40.641 -4.983 53.719 1.00 94.94 86 GLU A C 1
ATOM 689 O O . GLU A 1 86 ? -39.813 -4.705 52.853 1.00 94.94 86 GLU A O 1
ATOM 694 N N . VAL A 1 87 ? -40.408 -5.952 54.614 1.00 94.81 87 VAL A N 1
ATOM 695 C CA . VAL A 1 87 ? -39.176 -6.757 54.590 1.00 94.81 87 VAL A CA 1
ATOM 696 C C . VAL A 1 87 ? -39.140 -7.665 53.364 1.00 94.81 87 VAL A C 1
ATOM 698 O O . VAL A 1 87 ? -38.099 -7.726 52.714 1.00 94.81 87 VAL A O 1
ATOM 701 N N . GLU A 1 88 ? -40.248 -8.326 53.015 1.00 94.62 88 GLU A N 1
ATOM 702 C CA . GLU A 1 88 ? -40.326 -9.173 51.817 1.00 94.62 88 GLU A CA 1
ATOM 703 C C . GLU A 1 88 ? -40.083 -8.351 50.536 1.00 94.62 88 GLU A C 1
ATOM 705 O O . GLU A 1 88 ? -39.254 -8.741 49.708 1.00 94.62 88 GLU A O 1
ATOM 710 N N . GLU A 1 89 ? -40.701 -7.169 50.406 1.00 96.25 89 GLU A N 1
ATOM 711 C CA . GLU A 1 89 ? -40.477 -6.261 49.270 1.00 96.25 89 GLU A CA 1
ATOM 712 C C . GLU A 1 89 ? -39.022 -5.770 49.187 1.00 96.25 89 GLU A C 1
ATOM 714 O O . GLU A 1 89 ? -38.417 -5.756 48.109 1.00 96.25 89 GLU A O 1
ATOM 719 N N . LEU A 1 90 ? -38.419 -5.393 50.319 1.00 95.62 90 LEU A N 1
ATOM 720 C CA . LEU A 1 90 ? -37.023 -4.948 50.368 1.00 95.62 90 LEU A CA 1
ATOM 721 C C . LEU A 1 90 ? -36.038 -6.080 50.044 1.00 95.62 90 LEU A C 1
ATOM 723 O O . LEU A 1 90 ? -35.028 -5.843 49.373 1.00 95.62 90 LEU A O 1
ATOM 727 N N . GLU A 1 91 ? -36.309 -7.307 50.492 1.00 95.81 91 GLU A N 1
ATOM 728 C CA . GLU A 1 91 ? -35.499 -8.481 50.162 1.00 95.81 91 GLU A CA 1
ATOM 729 C C . GLU A 1 91 ? -35.580 -8.828 48.670 1.00 95.81 91 GLU A C 1
ATOM 731 O O . GLU A 1 91 ? -34.549 -9.115 48.048 1.00 95.81 91 GLU A O 1
ATOM 736 N N . GLU A 1 92 ? -36.765 -8.738 48.064 1.00 96.94 92 GLU A N 1
ATOM 737 C CA . GLU A 1 92 ? -36.943 -8.943 46.626 1.00 96.94 92 GLU A CA 1
ATOM 738 C C . GLU A 1 92 ? -36.253 -7.845 45.802 1.00 96.94 92 GLU A C 1
ATOM 740 O O . GLU A 1 92 ? -35.527 -8.142 44.841 1.00 96.94 92 GLU A O 1
ATOM 745 N N . ALA A 1 93 ? -36.386 -6.580 46.213 1.00 97.56 93 ALA A N 1
ATOM 746 C CA . ALA A 1 93 ? -35.694 -5.457 45.588 1.00 97.56 93 ALA A CA 1
ATOM 747 C C . ALA A 1 93 ? -34.167 -5.625 45.665 1.00 97.56 93 ALA A C 1
ATOM 749 O O . ALA A 1 93 ? -33.466 -5.453 44.661 1.00 97.56 93 ALA A O 1
ATOM 750 N N . LYS A 1 94 ? -33.641 -6.040 46.825 1.00 97.75 94 LYS A N 1
ATOM 751 C CA . LYS A 1 94 ? -32.216 -6.349 47.011 1.00 97.75 94 LYS A CA 1
ATOM 752 C C . LYS A 1 94 ? -31.764 -7.476 46.084 1.00 97.75 94 LYS A C 1
ATOM 754 O O . LYS A 1 94 ? -30.758 -7.324 45.391 1.00 97.75 94 LYS A O 1
ATOM 759 N N . ARG A 1 95 ? -32.503 -8.588 46.032 1.00 98.12 95 ARG A N 1
ATOM 760 C CA . ARG A 1 95 ? -32.181 -9.731 45.163 1.00 98.12 95 ARG A CA 1
ATOM 761 C C . ARG A 1 95 ? -32.152 -9.321 43.689 1.00 98.12 95 ARG A C 1
ATOM 763 O O . ARG A 1 95 ? -31.240 -9.713 42.960 1.00 98.12 95 ARG A O 1
ATOM 770 N N . THR A 1 96 ? -33.112 -8.505 43.262 1.00 98.00 96 THR A N 1
ATOM 771 C CA . THR A 1 96 ? -33.184 -7.970 41.895 1.00 98.00 96 THR A CA 1
ATOM 772 C C . THR A 1 96 ? -31.982 -7.075 41.588 1.00 98.00 96 THR A C 1
ATOM 774 O O . THR A 1 96 ? -31.333 -7.238 40.552 1.00 98.00 96 THR A O 1
ATOM 777 N N . ALA A 1 97 ? -31.620 -6.177 42.508 1.00 97.50 97 ALA A N 1
ATOM 778 C CA . ALA A 1 97 ? -30.455 -5.309 42.363 1.00 97.50 97 ALA A CA 1
ATOM 779 C C . ALA A 1 97 ? -29.136 -6.103 42.297 1.00 97.50 97 ALA A C 1
ATOM 781 O O . ALA A 1 97 ? -28.271 -5.801 41.473 1.00 97.50 97 ALA A O 1
ATOM 782 N N . GLU A 1 98 ? -28.983 -7.154 43.107 1.00 98.38 98 GLU A N 1
ATOM 783 C CA . GLU A 1 98 ? -27.816 -8.044 43.068 1.00 98.38 98 GLU A CA 1
ATOM 784 C C . GLU A 1 98 ? -27.708 -8.791 41.731 1.00 98.38 98 GLU A C 1
ATOM 786 O O . GLU A 1 98 ? -26.620 -8.868 41.149 1.00 98.38 98 GLU A O 1
ATOM 791 N N . GLN A 1 99 ? -28.825 -9.298 41.202 1.00 98.12 99 GLN A N 1
ATOM 792 C CA . GLN A 1 99 ? -28.862 -9.940 39.885 1.00 98.12 99 GLN A CA 1
ATOM 793 C C . GLN A 1 99 ? -28.498 -8.958 38.765 1.00 98.12 99 GLN A C 1
ATOM 795 O O . GLN A 1 99 ? -27.664 -9.283 37.913 1.00 98.12 99 GLN A O 1
ATOM 800 N N . ALA A 1 100 ? -29.052 -7.743 38.796 1.00 98.12 100 ALA A N 1
ATOM 801 C CA . ALA A 1 100 ? -28.733 -6.688 37.839 1.00 98.12 100 ALA A CA 1
ATOM 802 C C . ALA A 1 100 ? -27.247 -6.294 37.899 1.00 98.12 100 ALA A C 1
ATOM 804 O O . ALA A 1 100 ? -26.591 -6.182 36.861 1.00 98.12 100 ALA A O 1
ATOM 805 N N . LEU A 1 101 ? -26.676 -6.172 39.102 1.00 97.75 101 LEU A N 1
ATOM 806 C CA . LEU A 1 101 ? -25.254 -5.886 39.299 1.00 97.75 101 LEU A CA 1
ATOM 807 C C . LEU A 1 101 ? -24.365 -6.994 38.717 1.00 97.75 101 LEU A C 1
ATOM 809 O O . LEU A 1 101 ? -23.354 -6.705 38.074 1.00 97.75 101 LEU A O 1
ATOM 813 N N . GLN A 1 102 ? -24.722 -8.264 38.922 1.00 98.06 102 GLN A N 1
ATOM 814 C CA . GLN A 1 102 ? -23.977 -9.393 38.359 1.00 98.06 102 GLN A CA 1
ATOM 815 C C . GLN A 1 102 ? -24.066 -9.434 36.828 1.00 98.06 102 GLN A C 1
ATOM 817 O O . GLN A 1 102 ? -23.056 -9.678 36.162 1.00 98.06 102 GLN A O 1
ATOM 822 N N . ALA A 1 103 ? -25.239 -9.152 36.257 1.00 98.19 103 ALA A N 1
ATOM 823 C CA . ALA A 1 103 ? -25.410 -9.037 34.811 1.00 98.19 103 ALA A CA 1
ATOM 824 C C . ALA A 1 103 ? -24.554 -7.894 34.237 1.00 98.19 103 ALA A C 1
ATOM 826 O O . ALA A 1 103 ? -23.785 -8.113 33.300 1.00 98.19 103 ALA A O 1
ATOM 827 N N . ALA A 1 104 ? -24.591 -6.712 34.859 1.00 98.00 104 ALA A N 1
ATOM 828 C CA . ALA A 1 104 ? -23.781 -5.563 34.459 1.00 98.00 104 ALA A CA 1
ATOM 829 C C . ALA A 1 104 ? -22.273 -5.861 34.527 1.00 98.00 104 ALA A C 1
ATOM 831 O O . ALA A 1 104 ? -21.535 -5.520 33.602 1.00 98.00 104 ALA A O 1
ATOM 832 N N . LYS A 1 105 ? -21.805 -6.565 35.569 1.00 98.44 105 LYS A N 1
ATOM 833 C CA . LYS A 1 105 ? -20.404 -7.009 35.685 1.00 98.44 105 LYS A CA 1
ATOM 834 C C . LYS A 1 105 ? -19.989 -7.936 34.542 1.00 98.44 105 LYS A C 1
ATOM 836 O O . LYS A 1 105 ? -18.901 -7.768 33.990 1.00 98.44 105 LYS A O 1
ATOM 841 N N . LYS A 1 106 ? -20.840 -8.897 34.162 1.00 98.56 106 LYS A N 1
ATOM 842 C CA . LYS A 1 106 ? -20.572 -9.794 33.024 1.00 98.56 106 LYS A CA 1
ATOM 843 C C . LYS A 1 106 ? -20.469 -9.011 31.714 1.00 98.56 106 LYS A C 1
ATOM 845 O O . LYS A 1 106 ? -19.503 -9.201 30.977 1.00 98.56 106 LYS A O 1
ATOM 850 N N . THR A 1 107 ? -21.404 -8.096 31.462 1.00 98.38 107 THR A N 1
ATOM 851 C CA . THR A 1 107 ? -21.394 -7.236 30.269 1.00 98.38 107 THR A CA 1
ATOM 852 C C . THR A 1 107 ? -20.154 -6.344 30.221 1.00 98.38 107 THR A C 1
ATOM 854 O O . THR A 1 107 ? -19.498 -6.277 29.185 1.00 98.38 107 THR A O 1
ATOM 857 N N . LEU A 1 108 ? -19.774 -5.723 31.342 1.00 98.12 108 LEU A N 1
ATOM 858 C CA . LEU A 1 108 ? -18.570 -4.892 31.435 1.00 98.12 108 LEU A CA 1
ATOM 859 C C . LEU A 1 108 ? -17.298 -5.690 31.121 1.00 98.12 108 LEU A C 1
ATOM 861 O O . LEU A 1 108 ? -16.435 -5.214 30.387 1.00 98.12 108 LEU A O 1
ATOM 865 N N . ASN A 1 109 ? -17.175 -6.905 31.659 1.00 98.25 109 ASN A N 1
ATOM 866 C CA . ASN A 1 109 ? -16.012 -7.755 31.404 1.00 98.25 109 ASN A CA 1
ATOM 867 C C . ASN A 1 109 ? -15.939 -8.205 29.940 1.00 98.25 109 ASN A C 1
ATOM 869 O O . ASN A 1 109 ? -14.851 -8.200 29.367 1.00 98.25 109 ASN A O 1
ATOM 873 N N . LYS A 1 110 ? -17.083 -8.528 29.322 1.00 98.62 110 LYS A N 1
ATOM 874 C CA . LYS A 1 110 ? -17.151 -8.823 27.886 1.00 98.62 110 LYS A CA 1
ATOM 875 C C . LYS A 1 110 ? -16.720 -7.612 27.055 1.00 98.62 110 LYS A C 1
ATOM 877 O O . LYS A 1 110 ? -15.807 -7.734 26.250 1.00 98.62 110 LYS A O 1
ATOM 882 N N . ALA A 1 111 ? -17.277 -6.432 27.333 1.00 98.25 111 ALA A N 1
ATOM 883 C CA . ALA A 1 111 ? -16.913 -5.200 26.634 1.00 98.25 111 ALA A CA 1
ATOM 884 C C . ALA A 1 111 ? -15.415 -4.871 26.770 1.00 98.25 111 ALA A C 1
ATOM 886 O O . ALA A 1 111 ? -14.779 -4.467 25.802 1.00 98.25 111 ALA A O 1
ATOM 887 N N . ARG A 1 112 ? -14.812 -5.096 27.947 1.00 98.56 112 ARG A N 1
ATOM 888 C CA . ARG A 1 112 ? -13.358 -4.945 28.143 1.00 98.56 112 ARG A CA 1
ATOM 889 C C . ARG A 1 112 ? -12.543 -5.906 27.276 1.00 98.56 112 ARG A C 1
ATOM 891 O O . ARG A 1 112 ? -11.514 -5.502 26.736 1.00 98.56 112 ARG A O 1
ATOM 898 N N . ALA A 1 113 ? -12.976 -7.160 27.155 1.00 98.56 113 ALA A N 1
ATOM 899 C CA . ALA A 1 113 ? -12.321 -8.135 26.288 1.00 98.56 113 ALA A CA 1
ATOM 900 C C . ALA A 1 113 ? -12.441 -7.737 24.808 1.00 98.56 113 ALA A C 1
ATOM 902 O O . ALA A 1 113 ? -11.438 -7.753 24.095 1.00 98.56 113 ALA A O 1
ATOM 903 N N . ASP A 1 114 ? -13.628 -7.296 24.384 1.00 98.38 114 ASP A N 1
ATOM 904 C CA . ASP A 1 114 ? -13.894 -6.842 23.017 1.00 98.38 114 ASP A CA 1
ATOM 905 C C . ASP A 1 114 ? -13.040 -5.613 22.66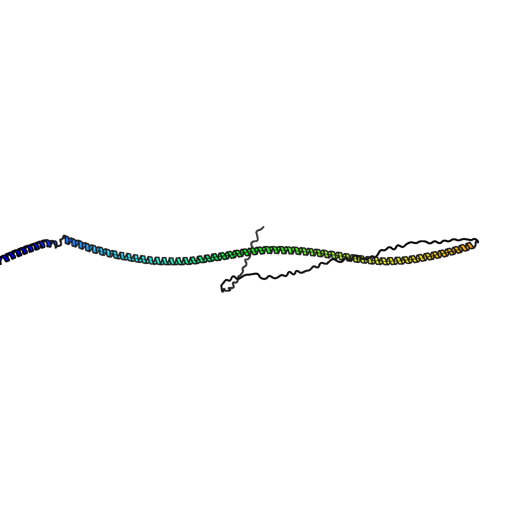0 1.00 98.38 114 ASP A C 1
ATOM 907 O O . ASP A 1 114 ? -12.399 -5.594 21.611 1.00 98.38 114 ASP A O 1
ATOM 911 N N . VAL A 1 115 ? -12.931 -4.625 23.560 1.00 98.50 115 VAL A N 1
ATOM 912 C CA . VAL A 1 115 ? -12.054 -3.451 23.378 1.00 98.50 115 VAL A CA 1
ATOM 913 C C . VAL A 1 115 ? -10.597 -3.873 23.198 1.00 98.50 115 VAL A C 1
ATOM 915 O O . VAL A 1 115 ? -9.948 -3.431 22.253 1.00 98.50 115 VAL A O 1
ATOM 918 N N . LYS A 1 116 ? -10.084 -4.772 24.047 1.00 98.69 116 LYS A N 1
ATOM 919 C CA . LYS A 1 116 ? -8.702 -5.266 23.932 1.00 98.69 116 LYS A CA 1
ATOM 920 C C . LYS A 1 116 ? -8.477 -6.036 22.627 1.00 98.69 116 LYS A C 1
ATOM 922 O O . LYS A 1 116 ? -7.415 -5.919 22.019 1.00 98.69 116 LYS A O 1
ATOM 927 N N . SER A 1 117 ? -9.462 -6.822 22.189 1.00 98.44 117 SER A N 1
ATOM 928 C CA . SER A 1 117 ? -9.397 -7.522 20.905 1.00 98.44 117 SER A CA 1
ATOM 929 C C . SER A 1 117 ? -9.394 -6.548 19.729 1.00 98.44 117 SER A C 1
ATOM 931 O O . SER A 1 117 ? -8.629 -6.749 18.789 1.00 98.44 117 SER A O 1
ATOM 933 N N . ASN A 1 118 ? -10.234 -5.514 19.760 1.00 98.31 118 ASN A N 1
ATOM 934 C CA . ASN A 1 118 ? -10.316 -4.520 18.692 1.00 98.31 118 ASN A CA 1
ATOM 935 C C . ASN A 1 118 ? -9.064 -3.644 18.639 1.00 98.31 118 ASN A C 1
ATOM 937 O O . ASN A 1 118 ? -8.595 -3.345 17.550 1.00 98.31 118 ASN A O 1
ATOM 941 N N . GLN A 1 119 ? -8.470 -3.315 19.788 1.00 98.75 119 GLN A N 1
ATOM 942 C CA . GLN A 1 119 ? -7.200 -2.595 19.844 1.00 98.75 119 GLN A CA 1
ATOM 943 C C . GLN A 1 119 ? -6.075 -3.367 19.137 1.00 98.75 119 GLN A C 1
ATOM 945 O O . GLN A 1 119 ? -5.370 -2.799 18.314 1.00 98.75 119 GLN A O 1
ATOM 950 N N . ARG A 1 120 ? -5.965 -4.682 19.365 1.00 98.50 120 ARG A N 1
ATOM 951 C CA . ARG A 1 120 ? -4.987 -5.530 18.655 1.00 98.50 120 ARG A CA 1
ATOM 952 C C . ARG A 1 120 ? -5.240 -5.605 17.149 1.00 98.50 120 ARG A C 1
ATOM 954 O O . ARG A 1 120 ? -4.295 -5.659 16.370 1.00 98.50 120 ARG A O 1
ATOM 961 N N . LYS A 1 121 ? -6.513 -5.643 16.735 1.00 98.56 121 LYS A N 1
ATOM 962 C CA . LYS A 1 121 ? -6.879 -5.610 15.310 1.00 98.56 121 LYS A CA 1
ATOM 963 C C . LYS A 1 121 ? -6.471 -4.281 14.676 1.00 98.56 121 LYS A C 1
ATOM 965 O O . LYS A 1 121 ? -5.854 -4.307 13.621 1.00 98.56 121 LYS A O 1
ATOM 970 N N . LEU A 1 122 ? -6.736 -3.167 15.359 1.00 98.44 122 LEU A N 1
ATOM 971 C CA . LEU A 1 122 ? -6.346 -1.828 14.923 1.00 98.44 122 LEU A CA 1
ATOM 972 C C . LEU A 1 122 ? -4.822 -1.697 14.781 1.00 98.44 122 LEU A C 1
ATOM 974 O O . LEU A 1 122 ? -4.354 -1.172 13.782 1.00 98.44 122 LEU A O 1
ATOM 978 N N . GLU A 1 123 ? -4.047 -2.212 15.740 1.00 98.62 123 GLU A N 1
ATOM 979 C CA . GLU A 1 123 ? -2.575 -2.224 15.673 1.00 98.62 123 GLU A CA 1
ATOM 980 C C . GLU A 1 123 ? -2.060 -3.035 14.469 1.00 98.62 123 GLU A C 1
ATOM 982 O O . GLU A 1 123 ? -1.173 -2.580 13.748 1.00 98.62 123 GLU A O 1
ATOM 987 N N . LYS A 1 124 ? -2.646 -4.212 14.205 1.00 98.62 124 LYS A N 1
ATOM 988 C CA . LYS A 1 124 ? -2.292 -5.037 13.038 1.00 98.62 124 LYS A CA 1
ATOM 989 C C . LYS A 1 124 ? -2.623 -4.334 11.719 1.00 98.62 124 LYS A C 1
ATOM 991 O O . LYS A 1 124 ? -1.836 -4.389 10.780 1.00 98.62 124 LYS A O 1
ATOM 996 N N . GLU A 1 125 ? -3.786 -3.699 11.645 1.00 98.38 125 GLU A N 1
ATOM 997 C CA . GLU A 1 125 ? -4.249 -2.992 10.451 1.00 98.38 125 GLU A CA 1
ATOM 998 C C . GLU A 1 125 ? -3.415 -1.729 10.192 1.00 98.38 125 GLU A C 1
ATOM 1000 O O . GLU A 1 125 ? -3.027 -1.483 9.055 1.00 98.38 125 GLU A O 1
ATOM 1005 N N . ALA A 1 126 ? -3.028 -0.996 11.243 1.00 98.50 126 ALA A N 1
ATOM 1006 C CA . ALA A 1 126 ? -2.106 0.134 11.141 1.00 98.50 126 ALA A CA 1
ATOM 1007 C C . ALA A 1 126 ? -0.736 -0.285 10.581 1.00 98.50 126 ALA A C 1
ATOM 1009 O O . ALA A 1 126 ? -0.241 0.340 9.648 1.00 98.50 126 ALA A O 1
ATOM 1010 N N . SER A 1 127 ? -0.161 -1.386 11.080 1.00 98.44 127 SER A N 1
ATOM 1011 C CA . SER A 1 127 ? 1.102 -1.920 10.550 1.00 98.44 127 SER A CA 1
ATOM 1012 C C . SER A 1 127 ? 0.984 -2.369 9.086 1.00 98.44 127 SER A C 1
ATOM 1014 O O . SER A 1 127 ? 1.908 -2.150 8.305 1.00 98.44 127 SER A O 1
ATOM 1016 N N . ALA A 1 128 ? -0.153 -2.950 8.686 1.00 98.50 128 ALA A N 1
ATOM 1017 C CA . ALA A 1 128 ? -0.401 -3.313 7.290 1.00 98.50 128 ALA A CA 1
ATOM 1018 C C . ALA A 1 128 ? -0.506 -2.077 6.376 1.00 98.50 128 ALA A C 1
ATOM 1020 O O . ALA A 1 128 ? 0.000 -2.100 5.256 1.00 98.50 128 ALA A O 1
ATOM 1021 N N . VAL A 1 129 ? -1.118 -0.988 6.858 1.00 98.19 129 VAL A N 1
ATOM 1022 C CA . VAL A 1 129 ? -1.179 0.292 6.133 1.00 98.19 129 VAL A CA 1
ATOM 1023 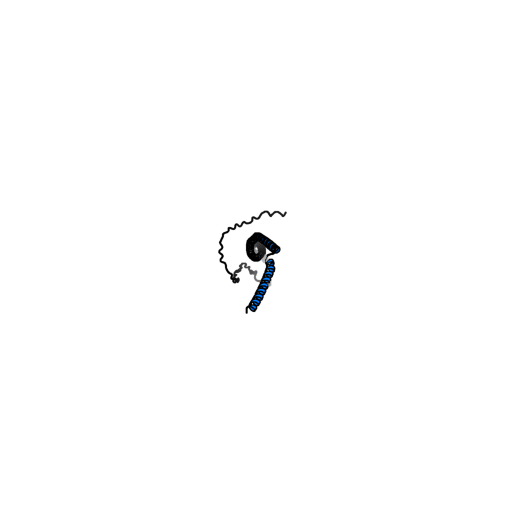C C . VAL A 1 129 ? 0.214 0.902 5.970 1.00 98.19 129 VAL A C 1
ATOM 1025 O O . VAL A 1 129 ? 0.542 1.348 4.874 1.00 98.19 129 VAL A O 1
ATOM 1028 N N . GLU A 1 130 ? 1.048 0.894 7.012 1.00 98.50 130 GLU A N 1
ATOM 1029 C CA . GLU A 1 130 ? 2.432 1.384 6.921 1.00 98.50 130 GLU A CA 1
ATOM 1030 C C . GLU A 1 130 ? 3.258 0.584 5.902 1.00 98.50 130 GLU A C 1
ATOM 1032 O O . GLU A 1 130 ? 3.966 1.177 5.089 1.00 98.50 130 GLU A O 1
ATOM 1037 N N . ALA A 1 131 ? 3.128 -0.748 5.889 1.00 98.44 131 ALA A N 1
ATOM 1038 C CA . ALA A 1 131 ? 3.801 -1.599 4.907 1.00 98.44 131 ALA A CA 1
ATOM 1039 C C . ALA A 1 131 ? 3.345 -1.290 3.469 1.00 98.44 131 ALA A C 1
ATOM 1041 O O . ALA A 1 131 ? 4.178 -1.108 2.584 1.00 98.44 131 ALA A O 1
ATOM 1042 N N . ALA A 1 132 ? 2.034 -1.146 3.248 1.00 98.12 132 ALA A N 1
ATOM 1043 C CA . ALA A 1 132 ? 1.488 -0.791 1.938 1.00 98.12 132 ALA A CA 1
ATOM 1044 C C . ALA A 1 132 ? 1.942 0.605 1.469 1.00 98.12 132 ALA A C 1
ATOM 1046 O O . ALA A 1 132 ? 2.188 0.811 0.283 1.00 98.12 132 ALA A O 1
ATOM 1047 N N . GLN A 1 133 ? 2.087 1.569 2.386 1.00 98.50 133 GLN A N 1
ATOM 1048 C CA . GLN A 1 133 ? 2.619 2.899 2.068 1.00 98.50 133 GLN A CA 1
ATOM 1049 C C . GLN A 1 133 ? 4.098 2.854 1.665 1.00 98.50 133 GLN A C 1
ATOM 1051 O O . GLN A 1 133 ? 4.497 3.570 0.747 1.00 98.50 133 GLN A O 1
ATOM 1056 N N . GLN A 1 134 ? 4.906 2.016 2.320 1.00 98.50 134 GLN A N 1
ATOM 1057 C CA . GLN A 1 134 ? 6.308 1.815 1.944 1.00 98.50 134 GLN A CA 1
ATOM 1058 C C . GLN A 1 134 ? 6.427 1.167 0.561 1.00 98.50 134 GLN A C 1
ATOM 1060 O O . GLN A 1 134 ? 7.167 1.669 -0.280 1.00 98.50 134 GLN A O 1
ATOM 1065 N N . GLU A 1 135 ? 5.648 0.116 0.295 1.00 98.50 135 GLU A N 1
ATOM 1066 C CA . GLU A 1 135 ? 5.609 -0.541 -1.016 1.00 98.50 135 GLU A CA 1
ATOM 1067 C C . GLU A 1 135 ? 5.169 0.431 -2.121 1.00 98.50 135 GLU A C 1
ATOM 1069 O O . GLU A 1 135 ? 5.801 0.510 -3.174 1.00 98.50 135 GLU A O 1
ATOM 1074 N N . GLN A 1 136 ? 4.139 1.245 -1.863 1.00 98.06 136 GLN A N 1
ATOM 1075 C CA . GLN A 1 136 ? 3.697 2.282 -2.794 1.00 98.06 136 GLN A CA 1
ATOM 1076 C C . GLN A 1 136 ? 4.812 3.291 -3.106 1.00 98.06 136 GLN A C 1
ATOM 1078 O O . GLN A 1 136 ? 4.958 3.690 -4.263 1.00 98.06 136 GLN A O 1
ATOM 1083 N N . ALA A 1 137 ? 5.589 3.712 -2.103 1.00 98.44 137 ALA A N 1
ATOM 1084 C CA . ALA A 1 137 ? 6.706 4.632 -2.302 1.00 98.44 137 ALA A CA 1
ATOM 1085 C C . ALA A 1 137 ? 7.802 4.006 -3.181 1.00 98.44 137 ALA A C 1
ATOM 1087 O O . ALA A 1 137 ? 8.232 4.633 -4.148 1.00 98.44 137 ALA A O 1
ATOM 1088 N N . THR A 1 138 ? 8.182 2.751 -2.921 1.00 98.44 138 THR A N 1
ATOM 1089 C CA . THR A 1 138 ? 9.152 2.019 -3.753 1.00 98.44 138 THR A CA 1
ATOM 1090 C C . THR A 1 138 ? 8.668 1.879 -5.198 1.00 98.44 138 THR A C 1
ATOM 1092 O O . THR A 1 138 ? 9.413 2.181 -6.127 1.00 98.44 138 THR A O 1
ATOM 1095 N N . MET A 1 139 ? 7.398 1.525 -5.410 1.00 98.00 139 MET A N 1
ATOM 1096 C CA . MET A 1 139 ? 6.818 1.407 -6.755 1.00 98.00 139 MET A CA 1
ATOM 1097 C C . MET A 1 139 ? 6.799 2.746 -7.508 1.00 98.00 139 MET A C 1
ATOM 1099 O O . MET A 1 139 ? 6.993 2.785 -8.724 1.00 98.00 139 MET A O 1
ATOM 1103 N N . GLN A 1 140 ? 6.587 3.867 -6.808 1.00 98.38 140 GLN A N 1
ATOM 1104 C CA . GLN A 1 140 ? 6.672 5.200 -7.414 1.00 98.38 140 GLN A CA 1
ATOM 1105 C C . GLN A 1 140 ? 8.099 5.550 -7.850 1.00 98.38 140 GLN A C 1
ATOM 1107 O O . GLN A 1 140 ? 8.277 6.128 -8.925 1.00 98.38 140 GLN A O 1
ATOM 1112 N N . GLU A 1 141 ? 9.106 5.197 -7.049 1.00 98.56 141 GLU A N 1
ATOM 1113 C CA . GLU A 1 141 ? 10.518 5.385 -7.397 1.00 98.56 141 GLU A CA 1
ATOM 1114 C C . GLU A 1 141 ? 10.920 4.528 -8.605 1.00 98.56 141 GLU A C 1
ATOM 1116 O O . GLU A 1 141 ? 11.530 5.040 -9.546 1.00 98.56 141 GLU A O 1
ATOM 1121 N N . GLU A 1 142 ? 10.522 3.253 -8.632 1.00 98.38 142 GLU A N 1
ATOM 1122 C CA . GLU A 1 142 ? 10.775 2.352 -9.763 1.00 98.38 142 GLU A CA 1
ATOM 1123 C C . GLU A 1 142 ? 10.101 2.838 -11.048 1.00 98.38 142 GLU A C 1
ATOM 1125 O O . GLU A 1 142 ? 10.730 2.865 -12.107 1.00 98.38 142 GLU A O 1
ATOM 1130 N N . TYR A 1 143 ? 8.850 3.299 -10.960 1.00 97.88 143 TYR A N 1
ATOM 1131 C CA . TYR A 1 143 ? 8.145 3.889 -12.095 1.00 97.88 143 TYR A CA 1
ATOM 1132 C C . TYR A 1 143 ? 8.847 5.151 -12.616 1.00 97.88 143 TYR A C 1
ATOM 1134 O O . TYR A 1 143 ? 8.991 5.332 -13.828 1.00 97.88 143 TYR A O 1
ATOM 1142 N N . ALA A 1 144 ? 9.314 6.024 -11.719 1.00 98.50 144 ALA A N 1
ATOM 1143 C CA . ALA A 1 144 ? 10.065 7.215 -12.102 1.00 98.50 144 ALA A CA 1
ATOM 1144 C C . ALA A 1 144 ? 11.394 6.856 -12.788 1.00 98.50 144 ALA A C 1
ATOM 1146 O O . ALA A 1 144 ? 11.734 7.472 -13.801 1.00 98.50 144 ALA A O 1
ATOM 1147 N N . ARG A 1 145 ? 12.105 5.838 -12.281 1.00 98.56 145 ARG A N 1
ATOM 1148 C CA . ARG A 1 145 ? 13.336 5.316 -12.889 1.00 98.56 145 ARG A CA 1
ATOM 1149 C C . ARG A 1 145 ? 13.073 4.769 -14.290 1.00 98.56 145 ARG A C 1
ATOM 1151 O O . ARG A 1 145 ? 13.702 5.219 -15.239 1.00 98.56 145 ARG A O 1
ATOM 1158 N N . MET A 1 146 ? 12.091 3.882 -14.432 1.00 98.56 146 MET A N 1
ATOM 1159 C CA . MET A 1 146 ? 11.728 3.279 -15.717 1.00 98.56 146 MET A CA 1
ATOM 1160 C C . MET A 1 146 ? 11.321 4.342 -16.747 1.00 98.56 146 MET A C 1
ATOM 1162 O O . MET A 1 146 ? 11.717 4.286 -17.907 1.00 98.56 146 MET A O 1
ATOM 1166 N N . LYS A 1 147 ? 10.575 5.370 -16.327 1.00 98.50 147 LYS A N 1
ATOM 1167 C CA . LYS A 1 147 ? 10.220 6.494 -17.201 1.00 98.50 147 LYS A CA 1
ATOM 1168 C C . LYS A 1 147 ? 11.447 7.284 -17.677 1.00 98.50 147 LYS A C 1
ATOM 1170 O O . LYS A 1 147 ? 11.451 7.759 -18.811 1.00 98.50 147 LYS A O 1
ATOM 1175 N N . ALA A 1 148 ? 12.458 7.455 -16.825 1.00 98.44 148 ALA A N 1
ATOM 1176 C CA . ALA A 1 148 ? 13.708 8.106 -17.208 1.00 98.44 148 ALA A CA 1
ATOM 1177 C C . ALA A 1 148 ? 14.506 7.248 -18.203 1.00 98.44 148 ALA A C 1
ATOM 1179 O O . ALA A 1 148 ? 14.933 7.774 -19.227 1.00 98.44 148 ALA A O 1
ATOM 1180 N N . GLU A 1 149 ? 14.613 5.939 -17.952 1.00 98.44 149 GLU A N 1
ATOM 1181 C CA . GLU A 1 149 ? 15.261 4.973 -18.853 1.00 98.44 149 GLU A CA 1
ATOM 1182 C C . GLU A 1 149 ? 14.595 4.956 -20.240 1.00 98.44 149 GLU A C 1
ATOM 1184 O O . GLU A 1 149 ? 15.283 5.003 -21.257 1.00 98.44 149 GLU A O 1
ATOM 1189 N N . PHE A 1 150 ? 13.258 4.978 -20.312 1.00 98.44 150 PHE A N 1
ATOM 1190 C CA . PHE A 1 150 ? 12.546 5.070 -21.592 1.00 98.44 150 PHE A CA 1
ATOM 1191 C C . PHE A 1 150 ? 12.851 6.364 -22.350 1.00 98.44 150 PHE A C 1
ATOM 1193 O O . PHE A 1 150 ? 13.044 6.328 -23.562 1.00 98.44 150 PHE A O 1
ATOM 1200 N N . LYS A 1 151 ? 12.923 7.501 -21.652 1.00 98.62 151 LYS A N 1
ATOM 1201 C CA . LYS A 1 151 ? 13.259 8.786 -22.278 1.00 98.62 151 LYS A CA 1
ATOM 1202 C C . LYS A 1 151 ? 14.687 8.785 -22.829 1.00 98.62 151 LYS A C 1
ATOM 1204 O O . LYS A 1 151 ? 14.915 9.289 -23.922 1.00 98.62 151 LYS A O 1
ATOM 1209 N N . GLU A 1 152 ? 15.630 8.204 -22.091 1.00 98.56 152 GLU A N 1
ATOM 1210 C CA . GLU A 1 152 ? 17.012 8.030 -22.549 1.00 98.56 152 GLU A CA 1
ATOM 1211 C C . GLU A 1 152 ? 17.084 7.103 -23.774 1.00 98.56 152 GLU A C 1
ATOM 1213 O O . GLU A 1 152 ? 17.773 7.409 -24.745 1.00 98.56 152 GLU A O 1
ATOM 1218 N N . LEU A 1 153 ? 16.316 6.008 -23.781 1.00 98.38 153 LEU A N 1
ATOM 1219 C CA . LEU A 1 153 ? 16.213 5.108 -24.932 1.00 98.38 153 LEU A CA 1
ATOM 1220 C C . LEU A 1 153 ? 15.662 5.826 -26.177 1.00 98.38 153 LEU A C 1
ATOM 1222 O O . LEU A 1 153 ? 16.191 5.641 -27.273 1.00 98.38 153 LEU A O 1
ATOM 1226 N N . GLU A 1 154 ? 14.620 6.650 -26.022 1.00 98.62 154 GLU A N 1
ATOM 1227 C CA . GLU A 1 154 ? 14.047 7.457 -27.109 1.00 98.62 154 GLU A CA 1
ATOM 1228 C C . GLU A 1 154 ? 15.063 8.461 -27.676 1.00 98.62 154 GLU A C 1
ATOM 1230 O O . GLU A 1 154 ? 15.180 8.601 -28.896 1.00 98.62 154 GLU A O 1
ATOM 1235 N N . GLU A 1 155 ? 15.823 9.133 -26.806 1.00 98.50 155 GLU A N 1
ATOM 1236 C CA . GLU A 1 155 ? 16.886 10.063 -27.204 1.00 98.50 155 GLU A CA 1
ATOM 1237 C C . GLU A 1 155 ? 18.005 9.330 -27.965 1.00 98.50 155 GLU A C 1
ATOM 1239 O O . GLU A 1 155 ? 18.355 9.732 -29.077 1.00 98.50 155 GLU A O 1
ATOM 1244 N N . ASN A 1 156 ? 18.477 8.192 -27.446 1.00 98.12 156 ASN A N 1
ATOM 1245 C CA . ASN A 1 156 ? 19.485 7.353 -28.101 1.00 98.12 156 ASN A CA 1
ATOM 1246 C C . ASN A 1 156 ? 19.011 6.825 -29.467 1.00 98.12 156 ASN A C 1
ATOM 1248 O O . ASN A 1 156 ? 19.766 6.835 -30.442 1.00 98.12 156 ASN A O 1
ATOM 1252 N N . ALA A 1 157 ? 17.752 6.394 -29.581 1.00 98.25 157 ALA A N 1
ATOM 1253 C CA . ALA A 1 157 ? 17.185 5.944 -30.852 1.00 98.25 157 ALA A CA 1
ATOM 1254 C C . ALA A 1 157 ? 17.161 7.072 -31.898 1.00 98.25 157 ALA A C 1
ATOM 1256 O O . ALA A 1 157 ? 17.471 6.845 -33.071 1.00 98.25 157 ALA A O 1
ATOM 1257 N N . LEU A 1 158 ? 16.843 8.300 -31.476 1.00 98.19 158 LEU A N 1
ATOM 1258 C CA . LEU A 1 158 ? 16.865 9.476 -32.343 1.00 98.19 158 LEU A CA 1
ATOM 1259 C C . LEU A 1 158 ? 18.290 9.825 -32.799 1.00 98.19 158 LEU A C 1
ATOM 1261 O O . LEU A 1 158 ? 18.495 10.175 -33.964 1.00 98.19 158 LEU A O 1
ATOM 1265 N N . GLU A 1 159 ? 19.290 9.689 -31.927 1.00 98.31 159 GLU A N 1
ATOM 1266 C CA . GLU A 1 159 ? 20.699 9.856 -32.303 1.00 98.31 159 GLU A CA 1
ATOM 1267 C C . GLU A 1 159 ? 21.147 8.833 -33.354 1.00 98.31 159 GLU A C 1
ATOM 1269 O O . GLU A 1 159 ? 21.765 9.213 -34.355 1.00 98.31 159 GLU A O 1
ATOM 1274 N N . VAL A 1 160 ? 20.784 7.557 -33.179 1.00 98.75 160 VAL A N 1
ATOM 1275 C CA . VAL A 1 160 ? 21.092 6.486 -34.141 1.00 98.75 160 VAL A CA 1
ATOM 1276 C C . VAL A 1 160 ? 20.429 6.747 -35.495 1.00 98.75 160 VAL A C 1
ATOM 1278 O O . VAL A 1 160 ? 21.088 6.613 -36.528 1.00 98.75 160 VAL A O 1
ATOM 1281 N N . LEU A 1 161 ? 19.161 7.173 -35.513 1.00 98.25 161 LEU A N 1
ATOM 1282 C CA . LEU A 1 161 ? 18.461 7.536 -36.751 1.00 98.25 161 LEU A CA 1
ATOM 1283 C C . LEU A 1 161 ? 19.166 8.683 -37.486 1.00 98.25 161 LEU A C 1
ATOM 1285 O O . LEU A 1 161 ? 19.441 8.571 -38.681 1.00 98.25 161 LEU A O 1
ATOM 1289 N N . ASN A 1 162 ? 19.545 9.744 -36.772 1.00 98.06 162 ASN A N 1
ATOM 1290 C CA . ASN A 1 162 ? 20.282 10.865 -37.358 1.00 98.06 162 ASN A CA 1
ATOM 1291 C C . ASN A 1 162 ? 21.661 10.442 -37.896 1.00 98.06 162 ASN A C 1
ATOM 1293 O O . ASN A 1 162 ? 22.108 10.931 -38.936 1.00 98.06 162 ASN A O 1
ATOM 1297 N N . ALA A 1 163 ? 22.364 9.548 -37.193 1.00 98.31 163 ALA A N 1
ATOM 1298 C CA . ALA A 1 163 ? 23.644 9.011 -37.648 1.00 98.31 163 ALA A CA 1
ATOM 1299 C C . ALA A 1 163 ? 23.481 8.163 -38.920 1.00 98.31 163 ALA A C 1
ATOM 1301 O O . ALA A 1 163 ? 24.279 8.289 -39.851 1.00 98.31 163 ALA A O 1
ATOM 1302 N N . PHE A 1 164 ? 22.425 7.349 -38.988 1.00 98.12 164 PHE A N 1
ATOM 1303 C CA . PHE A 1 164 ? 22.088 6.558 -40.166 1.00 98.12 164 PHE A CA 1
ATOM 1304 C C . PHE A 1 164 ? 21.777 7.439 -41.384 1.00 98.12 164 PHE A C 1
ATOM 1306 O O . PHE A 1 164 ? 22.297 7.181 -42.470 1.00 98.12 164 PHE A O 1
ATOM 1313 N N . GLU A 1 165 ? 20.985 8.502 -41.217 1.00 98.56 165 GLU A N 1
ATOM 1314 C CA . GLU A 1 165 ? 20.676 9.443 -42.301 1.00 98.56 165 GLU A CA 1
ATOM 1315 C C . GLU A 1 165 ? 21.939 10.122 -42.845 1.00 98.56 165 GLU A C 1
ATOM 1317 O O . GLU A 1 165 ? 22.165 10.115 -44.057 1.00 98.56 165 GLU A O 1
ATOM 1322 N N . LYS A 1 166 ? 22.828 10.602 -41.966 1.00 98.31 166 LYS A N 1
ATOM 1323 C CA . LYS A 1 166 ? 24.128 11.165 -42.375 1.00 98.31 166 LYS A CA 1
ATOM 1324 C C . LYS A 1 166 ? 24.989 10.150 -43.125 1.00 98.31 166 LYS A C 1
ATOM 1326 O O . LYS A 1 166 ? 25.566 10.469 -44.163 1.00 98.31 166 LYS A O 1
ATOM 1331 N N . ALA A 1 167 ? 25.068 8.916 -42.627 1.00 98.44 167 ALA A N 1
ATOM 1332 C CA . ALA A 1 167 ? 25.823 7.856 -43.289 1.00 98.44 167 ALA A CA 1
ATOM 1333 C C . ALA A 1 167 ? 25.254 7.542 -44.683 1.00 98.44 167 ALA A C 1
ATOM 1335 O O . ALA A 1 167 ? 26.013 7.330 -45.632 1.00 98.44 167 ALA A O 1
ATOM 1336 N N . LYS A 1 168 ? 23.926 7.558 -44.831 1.00 98.38 168 LYS A N 1
ATOM 1337 C CA . LYS A 1 168 ? 23.252 7.387 -46.120 1.00 98.38 168 LYS A CA 1
ATOM 1338 C C . LYS A 1 168 ? 23.616 8.509 -47.098 1.00 98.38 168 LYS A C 1
ATOM 1340 O O . LYS A 1 168 ? 24.000 8.204 -48.228 1.00 98.38 168 LYS A O 1
ATOM 1345 N N . GLU A 1 169 ? 23.567 9.769 -46.667 1.00 98.31 169 GLU A N 1
ATOM 1346 C CA . GLU A 1 169 ? 23.985 10.920 -47.483 1.00 98.31 169 GLU A CA 1
ATOM 1347 C C . GLU A 1 169 ? 25.455 10.808 -47.920 1.00 98.31 169 GLU A C 1
ATOM 1349 O O . GLU A 1 169 ? 25.783 11.017 -49.091 1.00 98.31 169 GLU A O 1
ATOM 1354 N N . GLU A 1 170 ? 26.353 10.406 -47.014 1.00 97.94 170 GLU A N 1
ATOM 1355 C CA . GLU A 1 170 ? 27.761 10.178 -47.352 1.00 97.94 170 GLU A CA 1
ATOM 1356 C C . GLU A 1 170 ? 27.951 9.071 -48.395 1.00 97.94 170 GLU A C 1
ATOM 1358 O O . GLU A 1 170 ? 28.792 9.200 -49.290 1.00 97.94 170 GLU A O 1
ATOM 1363 N N . VAL A 1 171 ? 27.208 7.966 -48.279 1.00 97.94 171 VAL A N 1
ATOM 1364 C CA . VAL A 1 171 ? 27.261 6.856 -49.240 1.00 97.94 171 VAL A CA 1
ATOM 1365 C C . VAL A 1 171 ? 26.761 7.308 -50.608 1.00 97.94 171 VAL A C 1
ATOM 1367 O O . VAL A 1 171 ? 27.399 6.997 -51.617 1.00 97.94 171 VAL A O 1
ATOM 1370 N N . GLU A 1 172 ? 25.668 8.070 -50.666 1.00 98.00 172 GLU A N 1
ATOM 1371 C CA . GLU A 1 172 ? 25.155 8.648 -51.911 1.00 98.00 172 GLU A CA 1
ATOM 1372 C C . GLU A 1 172 ? 26.179 9.601 -52.551 1.00 98.00 172 GLU A C 1
ATOM 1374 O O . GLU A 1 172 ? 26.469 9.480 -53.746 1.00 98.00 172 GLU A O 1
ATOM 1379 N N . GLY A 1 173 ? 26.825 10.463 -51.757 1.00 98.06 173 GLY A N 1
ATOM 1380 C CA . GLY A 1 173 ? 27.908 11.337 -52.220 1.00 98.06 173 GLY A CA 1
ATOM 1381 C C . GLY A 1 173 ? 29.129 10.567 -52.747 1.00 98.06 173 GLY A C 1
ATOM 1382 O O . GLY A 1 173 ? 29.636 10.842 -53.840 1.00 98.06 173 GLY A O 1
ATOM 1383 N N . LYS A 1 174 ? 29.586 9.538 -52.021 1.00 98.25 174 LYS A N 1
ATOM 1384 C CA . LYS A 1 174 ? 30.681 8.647 -52.457 1.00 98.25 174 LYS A CA 1
ATOM 1385 C C . LYS A 1 174 ? 30.315 7.882 -53.734 1.00 98.25 174 LYS A C 1
ATOM 1387 O O . LYS A 1 174 ? 31.162 7.689 -54.602 1.00 98.25 174 LYS A O 1
ATOM 1392 N N . ARG A 1 175 ? 29.052 7.485 -53.899 1.00 98.31 175 ARG A N 1
ATOM 1393 C CA . ARG A 1 175 ? 28.570 6.829 -55.121 1.00 98.31 175 ARG A CA 1
ATOM 1394 C C . ARG A 1 175 ? 28.582 7.776 -56.321 1.00 98.31 175 ARG A C 1
ATOM 1396 O O . ARG A 1 175 ? 29.075 7.388 -57.376 1.00 98.31 175 ARG A O 1
ATOM 1403 N N . ALA A 1 176 ? 28.122 9.015 -56.148 1.00 98.06 176 ALA A N 1
ATOM 1404 C CA . ALA A 1 176 ? 28.160 10.028 -57.202 1.00 98.06 176 ALA A CA 1
ATOM 1405 C C . ALA A 1 176 ? 29.600 10.328 -57.660 1.00 98.06 176 ALA A C 1
ATOM 1407 O O . ALA A 1 176 ? 29.887 10.312 -58.857 1.00 98.06 176 ALA A O 1
ATOM 1408 N N . THR A 1 177 ? 30.528 10.517 -56.715 1.00 98.06 177 THR A N 1
ATOM 1409 C CA . THR A 1 177 ? 31.954 10.735 -57.037 1.00 98.06 177 THR A CA 1
ATOM 1410 C C . THR A 1 177 ? 32.587 9.535 -57.746 1.00 98.06 177 THR A C 1
ATOM 1412 O O . THR A 1 177 ? 33.359 9.710 -58.690 1.00 98.06 177 THR A O 1
ATOM 1415 N N . LEU A 1 178 ? 32.234 8.308 -57.354 1.00 97.62 178 LEU A N 1
ATOM 1416 C CA . LEU A 1 178 ? 32.683 7.093 -58.033 1.00 97.62 178 LEU A CA 1
ATOM 1417 C C . LEU A 1 178 ? 32.182 7.032 -59.485 1.00 97.62 178 LEU A C 1
ATOM 1419 O O . LEU A 1 178 ? 32.958 6.695 -60.384 1.00 97.62 178 LEU A O 1
ATOM 1423 N N . ASP A 1 179 ? 30.922 7.388 -59.734 1.00 97.88 179 ASP A N 1
ATOM 1424 C CA . ASP A 1 179 ? 30.352 7.424 -61.085 1.00 97.88 179 ASP A CA 1
ATOM 1425 C C . ASP A 1 179 ? 31.013 8.503 -61.965 1.00 97.88 179 ASP A C 1
ATOM 1427 O O . ASP A 1 179 ? 31.276 8.260 -63.146 1.00 97.88 179 ASP A O 1
ATOM 1431 N N . GLU A 1 180 ? 31.364 9.666 -61.407 1.00 98.25 180 GLU A N 1
ATOM 1432 C CA . GLU A 1 180 ? 32.162 10.682 -62.111 1.00 98.25 180 GLU A CA 1
ATOM 1433 C C . GLU A 1 180 ? 33.567 10.185 -62.466 1.00 98.25 180 GLU A C 1
ATOM 1435 O O . GLU A 1 180 ? 34.037 10.391 -63.589 1.00 98.25 180 GLU A O 1
ATOM 1440 N N . LEU A 1 181 ? 34.246 9.510 -61.533 1.00 97.75 181 LEU A N 1
ATOM 1441 C CA . LEU A 1 181 ? 35.574 8.943 -61.775 1.00 97.75 181 LEU A CA 1
ATOM 1442 C C . LEU A 1 181 ? 35.544 7.860 -62.857 1.00 97.75 181 LEU A C 1
ATOM 1444 O O . LEU A 1 181 ? 36.459 7.808 -63.679 1.00 97.75 181 LEU A O 1
ATOM 1448 N N . ARG A 1 182 ? 34.491 7.033 -62.904 1.00 98.19 182 ARG A N 1
ATOM 1449 C CA . ARG A 1 182 ? 34.284 6.057 -63.986 1.00 98.19 182 ARG A CA 1
ATOM 1450 C C . ARG A 1 182 ? 34.149 6.739 -65.343 1.00 98.19 182 ARG A C 1
ATOM 1452 O O . ARG A 1 182 ? 34.885 6.385 -66.254 1.00 98.19 182 ARG A O 1
ATOM 1459 N N . LYS A 1 183 ? 33.309 7.775 -65.452 1.00 98.31 183 LYS A N 1
ATOM 1460 C CA . LYS A 1 183 ? 33.182 8.555 -66.698 1.00 98.31 183 LYS A CA 1
ATOM 1461 C C . LYS A 1 183 ? 34.522 9.147 -67.138 1.00 98.31 183 LYS A C 1
ATOM 1463 O O . LYS A 1 183 ? 34.905 9.005 -68.292 1.00 98.31 183 LYS A O 1
ATOM 1468 N N . ARG A 1 184 ? 35.283 9.742 -66.209 1.00 97.69 184 ARG A N 1
ATOM 1469 C CA . ARG A 1 184 ? 36.624 10.279 -66.510 1.00 97.69 184 ARG A CA 1
ATOM 1470 C C . ARG A 1 184 ? 37.601 9.200 -66.968 1.00 97.69 184 ARG A C 1
ATOM 1472 O O . ARG A 1 184 ? 38.416 9.465 -67.847 1.00 97.69 184 ARG A O 1
ATOM 1479 N N . LYS A 1 185 ? 37.553 8.008 -66.368 1.00 97.94 185 LYS A N 1
ATOM 1480 C CA . LYS A 1 185 ? 38.363 6.862 -66.796 1.00 97.94 185 LYS A CA 1
ATOM 1481 C C . LYS A 1 185 ? 38.033 6.486 -68.239 1.00 97.94 185 LYS A C 1
ATOM 1483 O O . LYS A 1 185 ? 38.959 6.365 -69.033 1.00 97.94 185 LYS A O 1
ATOM 1488 N N . ASP A 1 186 ? 36.751 6.365 -68.572 1.00 97.94 186 ASP A N 1
ATOM 1489 C CA . ASP A 1 186 ? 36.295 6.018 -69.922 1.00 97.94 186 ASP A CA 1
ATOM 1490 C C . ASP A 1 186 ? 36.712 7.093 -70.948 1.00 97.94 186 ASP A C 1
ATOM 1492 O O . ASP A 1 186 ? 37.228 6.763 -72.016 1.00 97.94 186 ASP A O 1
ATOM 1496 N N . ASP A 1 187 ? 36.602 8.382 -70.596 1.00 98.00 187 ASP A N 1
ATOM 1497 C CA . ASP A 1 187 ? 37.075 9.500 -71.428 1.00 98.00 187 ASP A CA 1
ATOM 1498 C C . ASP A 1 187 ? 38.594 9.448 -71.670 1.00 98.00 187 ASP A C 1
ATOM 1500 O O . ASP A 1 187 ? 39.074 9.703 -72.778 1.00 98.00 187 ASP A O 1
ATOM 1504 N N . ILE A 1 188 ? 39.376 9.143 -70.628 1.00 97.75 188 ILE A N 1
ATOM 1505 C CA . ILE A 1 188 ? 40.833 8.988 -70.736 1.00 97.75 188 ILE A CA 1
ATOM 1506 C C . ILE A 1 188 ? 41.169 7.776 -71.605 1.00 97.75 188 ILE A C 1
ATOM 1508 O O . ILE A 1 188 ? 42.038 7.880 -72.468 1.00 97.75 188 ILE A O 1
ATOM 1512 N N . GLU A 1 189 ? 40.486 6.646 -71.422 1.00 98.19 189 GLU A N 1
ATOM 1513 C CA . GLU A 1 189 ? 40.679 5.454 -72.250 1.00 98.19 189 GLU A CA 1
ATOM 1514 C C . GLU A 1 189 ? 40.374 5.744 -73.723 1.00 98.19 189 GLU A C 1
ATOM 1516 O O . GLU A 1 189 ? 41.179 5.377 -74.582 1.00 98.19 189 GLU A O 1
ATOM 1521 N N . ALA A 1 190 ? 39.295 6.474 -74.025 1.00 98.06 190 ALA A N 1
ATOM 1522 C CA . ALA A 1 190 ? 38.974 6.905 -75.385 1.00 98.06 190 ALA A CA 1
ATOM 1523 C C . ALA A 1 190 ? 40.091 7.774 -75.991 1.00 98.06 190 ALA A C 1
ATOM 1525 O O . ALA A 1 190 ? 40.564 7.486 -77.093 1.00 98.06 190 ALA A O 1
ATOM 1526 N N . LYS A 1 191 ? 40.590 8.771 -75.247 1.00 97.62 191 LYS A N 1
ATOM 1527 C CA . LYS A 1 191 ? 41.718 9.619 -75.680 1.00 97.62 191 LYS A CA 1
ATOM 1528 C C . LYS A 1 191 ? 43.009 8.830 -75.882 1.00 97.62 191 LYS A C 1
ATOM 1530 O O . LYS A 1 191 ? 43.768 9.119 -76.801 1.00 97.62 191 LYS A O 1
ATOM 1535 N N . VAL A 1 192 ? 43.276 7.829 -75.044 1.00 97.62 192 VAL A N 1
ATOM 1536 C CA . VAL A 1 192 ? 44.435 6.939 -75.209 1.00 97.62 192 VAL A CA 1
ATOM 1537 C C . VAL A 1 192 ? 44.307 6.116 -76.492 1.00 97.62 192 VAL A C 1
ATOM 1539 O O . VAL A 1 192 ? 45.305 5.933 -77.187 1.00 97.62 192 VAL A O 1
ATOM 1542 N N . GLN A 1 193 ? 43.111 5.626 -76.832 1.00 97.62 193 GLN A N 1
ATOM 1543 C CA . GLN A 1 193 ? 42.894 4.910 -78.095 1.00 97.62 193 GLN A CA 1
ATOM 1544 C C . GLN A 1 193 ? 43.054 5.829 -79.312 1.00 97.62 193 GLN A C 1
ATOM 1546 O O . GLN A 1 193 ? 43.707 5.436 -80.276 1.00 97.62 193 GLN A O 1
ATOM 1551 N N . GLU A 1 194 ? 42.543 7.060 -79.244 1.00 97.56 194 GLU A N 1
ATOM 1552 C CA . GLU A 1 194 ? 42.744 8.079 -80.283 1.00 97.56 194 GLU A CA 1
ATOM 1553 C C . GLU A 1 194 ? 44.233 8.426 -80.461 1.00 97.56 194 GLU A C 1
ATOM 1555 O O . GLU A 1 194 ? 44.756 8.450 -81.576 1.00 97.56 194 GLU A O 1
ATOM 1560 N N . ALA A 1 195 ? 44.967 8.619 -79.362 1.00 96.75 195 ALA A N 1
ATOM 1561 C CA . ALA A 1 195 ? 46.405 8.867 -79.414 1.00 96.75 195 ALA A CA 1
ATOM 1562 C C . ALA A 1 195 ? 47.165 7.693 -80.058 1.00 96.75 195 ALA A C 1
ATOM 1564 O O . ALA A 1 195 ? 48.055 7.914 -80.880 1.00 96.75 195 ALA A O 1
ATOM 1565 N N . LYS A 1 196 ? 46.786 6.446 -79.743 1.00 97.81 196 LYS A N 1
ATOM 1566 C CA . LYS A 1 196 ? 47.358 5.244 -80.373 1.00 97.81 196 LYS A CA 1
ATOM 1567 C C . LYS A 1 196 ? 47.067 5.181 -81.872 1.00 97.81 196 LYS A C 1
ATOM 1569 O O . LYS A 1 196 ? 47.963 4.812 -82.630 1.00 97.81 196 LYS A O 1
ATOM 1574 N N . SER A 1 197 ? 45.860 5.535 -82.326 1.00 97.12 197 SER A N 1
ATOM 1575 C CA . SER A 1 197 ? 45.562 5.564 -83.766 1.00 97.12 197 SER A CA 1
ATOM 1576 C C . SER A 1 197 ? 46.389 6.627 -84.489 1.00 97.12 197 SER A C 1
ATOM 1578 O O . SER A 1 197 ? 46.999 6.320 -85.512 1.00 97.12 197 SER A O 1
ATOM 1580 N N . VAL A 1 198 ? 46.511 7.828 -83.911 1.00 97.25 198 VAL A N 1
ATOM 1581 C CA . VAL A 1 198 ? 47.369 8.896 -84.454 1.00 97.25 198 VAL A CA 1
ATOM 1582 C C . VAL A 1 198 ? 48.836 8.459 -84.496 1.00 97.25 198 VAL A C 1
ATOM 1584 O O . VAL A 1 198 ? 49.523 8.697 -85.486 1.00 97.25 198 VAL A O 1
ATOM 1587 N N . GLU A 1 199 ? 49.337 7.774 -83.465 1.00 96.00 199 GLU A N 1
ATOM 1588 C CA . GLU A 1 199 ? 50.705 7.243 -83.452 1.00 96.00 199 GLU A CA 1
ATOM 1589 C C . GLU A 1 199 ? 50.947 6.251 -84.604 1.00 96.00 199 GLU A C 1
ATOM 1591 O O . GLU A 1 199 ? 51.985 6.312 -85.268 1.00 96.00 199 GLU A O 1
ATOM 1596 N N . VAL A 1 200 ? 49.992 5.353 -84.876 1.00 97.56 200 VAL A N 1
ATOM 1597 C CA . VAL A 1 200 ? 50.070 4.402 -85.998 1.00 97.56 200 VAL A CA 1
ATOM 1598 C C . VAL A 1 200 ? 50.091 5.135 -87.343 1.00 97.56 200 VAL A C 1
ATOM 1600 O O . VAL A 1 200 ? 50.927 4.816 -88.193 1.00 97.56 200 VAL A O 1
ATOM 1603 N N . GLU A 1 201 ? 49.239 6.145 -87.529 1.00 96.50 201 GLU A N 1
ATOM 1604 C CA . GLU A 1 201 ? 49.217 6.985 -88.735 1.00 96.50 201 GLU A CA 1
ATOM 1605 C C . GLU A 1 201 ? 50.528 7.761 -88.924 1.00 96.50 201 GLU A C 1
ATOM 1607 O O . GLU A 1 201 ? 51.105 7.775 -90.016 1.00 96.50 201 GLU A O 1
ATOM 1612 N N . LEU A 1 202 ? 51.060 8.364 -87.857 1.00 95.94 202 LEU A N 1
ATOM 1613 C CA . LEU A 1 202 ? 52.345 9.063 -87.888 1.00 95.94 202 LEU A CA 1
ATOM 1614 C C . LEU A 1 202 ? 53.496 8.107 -88.223 1.00 95.94 202 LEU A C 1
ATOM 1616 O O . LEU A 1 202 ? 54.335 8.432 -89.061 1.00 95.94 202 LEU A O 1
ATOM 1620 N N . LYS A 1 203 ? 53.524 6.898 -87.650 1.00 96.12 203 LYS A N 1
ATOM 1621 C CA . LYS A 1 203 ? 54.513 5.868 -88.016 1.00 96.12 203 LYS A CA 1
ATOM 1622 C C . LYS A 1 203 ? 54.399 5.465 -89.488 1.00 96.12 203 LYS A C 1
ATOM 1624 O O . LYS A 1 203 ? 55.424 5.316 -90.157 1.00 96.12 203 LYS A O 1
ATOM 1629 N N . ALA A 1 204 ? 53.181 5.317 -90.011 1.00 96.62 204 ALA A N 1
ATOM 1630 C CA . ALA A 1 204 ? 52.947 4.992 -91.417 1.00 96.62 204 ALA A CA 1
ATOM 1631 C C . ALA A 1 204 ? 53.417 6.118 -92.356 1.00 96.62 204 ALA A C 1
ATOM 1633 O O . ALA A 1 204 ? 54.173 5.856 -93.294 1.00 96.62 204 ALA A O 1
ATOM 1634 N N . THR A 1 205 ? 53.052 7.371 -92.070 1.00 95.88 205 THR A N 1
ATOM 1635 C CA . THR A 1 205 ? 53.474 8.543 -92.860 1.00 95.88 205 THR A CA 1
ATOM 1636 C C . THR A 1 205 ? 54.982 8.784 -92.785 1.00 95.88 205 THR A C 1
ATOM 1638 O O . THR A 1 205 ? 55.599 9.125 -93.796 1.00 95.88 205 THR A O 1
ATOM 1641 N N . LEU A 1 206 ? 55.614 8.562 -91.627 1.00 95.44 206 LEU A N 1
ATOM 1642 C CA . LEU A 1 206 ? 57.071 8.599 -91.487 1.00 95.44 206 LEU A CA 1
ATOM 1643 C C . LEU A 1 206 ? 57.743 7.538 -92.361 1.00 95.44 206 LEU A C 1
ATOM 1645 O O . LEU A 1 206 ? 58.690 7.861 -93.078 1.00 95.44 206 LEU A O 1
ATOM 1649 N N . LYS A 1 207 ? 57.236 6.297 -92.357 1.00 96.56 207 LYS A N 1
ATOM 1650 C CA . LYS A 1 207 ? 57.745 5.216 -93.213 1.00 96.56 207 LYS A CA 1
ATOM 1651 C C . LYS A 1 207 ? 57.595 5.556 -94.698 1.00 96.56 207 LYS A C 1
ATOM 1653 O O . LYS A 1 207 ? 58.552 5.401 -95.451 1.00 96.56 207 LYS A O 1
ATOM 1658 N N . GLU A 1 208 ? 56.439 6.075 -95.109 1.00 96.31 208 GLU A N 1
ATOM 1659 C CA . GLU A 1 208 ? 56.193 6.519 -96.485 1.00 96.31 208 GLU A CA 1
ATOM 1660 C C . GLU A 1 208 ? 57.168 7.636 -96.901 1.00 96.31 208 GLU A C 1
ATOM 1662 O O . GLU A 1 208 ? 57.818 7.557 -97.948 1.00 96.31 208 GLU A O 1
ATOM 1667 N N . ARG A 1 209 ? 57.339 8.665 -96.062 1.00 95.44 209 ARG A N 1
ATOM 1668 C CA . ARG A 1 209 ? 58.297 9.752 -96.317 1.00 95.44 209 ARG A CA 1
ATOM 1669 C C . ARG A 1 209 ? 59.738 9.252 -96.374 1.00 95.44 209 ARG A C 1
ATOM 1671 O O . ARG A 1 209 ? 60.488 9.720 -97.227 1.00 95.44 209 ARG A O 1
ATOM 1678 N N . ALA A 1 210 ? 60.120 8.302 -95.520 1.00 96.38 210 ALA A N 1
ATOM 1679 C CA . ALA A 1 210 ? 61.439 7.674 -95.561 1.00 96.38 210 ALA A CA 1
ATOM 1680 C C . ALA A 1 210 ? 61.665 6.912 -96.880 1.00 96.38 210 ALA A C 1
ATOM 1682 O O . ALA A 1 210 ? 62.717 7.070 -97.497 1.00 96.38 210 ALA A O 1
ATOM 1683 N N . THR A 1 211 ? 60.666 6.163 -97.371 1.00 95.75 211 THR A N 1
ATOM 1684 C CA . THR A 1 211 ? 60.753 5.487 -98.680 1.00 95.75 211 THR A CA 1
ATOM 1685 C C . THR A 1 211 ? 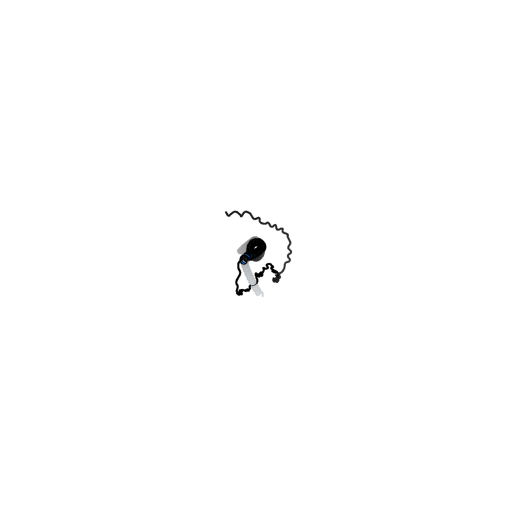60.873 6.475 -99.841 1.00 95.75 211 THR A C 1
ATOM 1687 O O . THR A 1 211 ? 61.784 6.340 -100.654 1.00 95.75 211 THR A O 1
ATOM 1690 N N . LYS A 1 212 ? 60.047 7.533 -99.867 1.00 95.88 212 LYS A N 1
ATOM 1691 C CA . LYS A 1 212 ? 60.123 8.605 -100.876 1.00 95.88 212 LYS A CA 1
ATOM 1692 C C . LYS A 1 212 ? 61.473 9.319 -100.857 1.00 95.88 212 LYS A C 1
ATOM 1694 O O . LYS A 1 212 ? 62.017 9.620 -101.914 1.00 95.88 212 LYS A O 1
ATOM 1699 N N . ARG A 1 213 ? 62.028 9.580 -99.666 1.00 95.44 213 ARG A N 1
ATOM 1700 C CA . ARG A 1 213 ? 63.371 10.157 -99.520 1.00 95.44 213 ARG A CA 1
ATOM 1701 C C . ARG A 1 213 ? 64.423 9.252 -100.161 1.00 95.44 213 ARG A C 1
ATOM 1703 O O . ARG A 1 213 ? 65.164 9.737 -101.003 1.00 95.44 213 ARG A O 1
ATOM 1710 N N . SER A 1 214 ? 64.424 7.957 -99.838 1.00 95.69 214 SER A N 1
ATOM 1711 C CA . SER A 1 214 ? 65.372 6.992 -100.415 1.00 95.69 214 SER A CA 1
ATOM 1712 C C . SER A 1 214 ? 65.241 6.871 -101.941 1.00 95.69 214 SER A C 1
ATOM 1714 O O . SER A 1 214 ? 66.241 6.789 -102.650 1.00 95.69 214 SER A O 1
ATOM 1716 N N . GLU A 1 215 ? 64.020 6.904 -102.483 1.00 95.06 215 GLU A N 1
ATOM 1717 C CA . GLU A 1 215 ? 63.793 6.942 -103.934 1.00 95.06 215 GLU A CA 1
ATOM 1718 C C . GLU A 1 215 ? 64.347 8.219 -104.583 1.00 95.06 215 GLU A C 1
ATOM 1720 O O . GLU A 1 215 ? 64.958 8.147 -105.650 1.00 95.06 215 GLU A O 1
ATOM 1725 N N . CYS A 1 216 ? 64.143 9.384 -103.959 1.00 93.81 216 CYS A N 1
ATOM 1726 C CA . CYS A 1 216 ? 64.705 10.651 -104.425 1.00 93.81 216 CYS A CA 1
ATOM 1727 C C . CYS A 1 216 ? 66.235 10.659 -104.354 1.00 93.81 216 CYS A C 1
ATOM 1729 O O . CYS A 1 216 ? 66.863 11.062 -105.327 1.00 93.81 216 CYS A O 1
ATOM 1731 N N . GLU A 1 217 ? 66.830 10.177 -103.261 1.00 94.62 217 GLU A N 1
ATOM 1732 C CA . GLU A 1 217 ? 68.286 10.027 -103.110 1.00 94.62 217 GLU A CA 1
ATOM 1733 C C . GLU A 1 217 ? 68.860 9.157 -104.237 1.00 94.62 217 GLU A C 1
ATOM 1735 O O . GLU A 1 217 ? 69.764 9.590 -104.944 1.00 94.62 217 GLU A O 1
ATOM 1740 N N . ARG A 1 218 ? 68.246 8.000 -104.529 1.00 94.69 218 ARG A N 1
ATOM 1741 C CA . ARG A 1 218 ? 68.649 7.146 -105.663 1.00 94.69 218 ARG A CA 1
ATOM 1742 C C . ARG A 1 218 ? 68.539 7.847 -107.018 1.00 94.69 218 ARG A C 1
ATOM 1744 O O . ARG A 1 218 ? 69.378 7.619 -107.888 1.00 94.69 218 ARG A O 1
ATOM 1751 N N . LYS A 1 219 ? 67.501 8.665 -107.231 1.00 95.56 219 LYS A N 1
ATOM 1752 C CA . LYS A 1 219 ? 67.349 9.461 -108.463 1.00 95.56 219 LYS A CA 1
ATOM 1753 C C . LYS A 1 219 ? 68.438 10.523 -108.572 1.00 95.56 219 LYS A C 1
ATOM 1755 O O . LYS A 1 219 ? 68.991 10.688 -109.653 1.00 95.56 219 LYS A O 1
ATOM 1760 N N . VAL A 1 220 ? 68.750 11.212 -107.476 1.00 93.94 220 VAL A N 1
ATOM 1761 C CA . VAL A 1 220 ? 69.849 12.184 -107.419 1.00 93.94 220 VAL A CA 1
ATOM 1762 C C . VAL A 1 220 ? 71.175 11.493 -107.730 1.00 93.94 220 VAL A C 1
ATOM 1764 O O . VAL A 1 220 ? 71.879 11.955 -108.619 1.00 93.94 220 VAL A O 1
ATOM 1767 N N . ASP A 1 221 ? 71.473 10.351 -107.107 1.00 93.12 221 ASP A N 1
ATOM 1768 C CA . ASP A 1 221 ? 72.685 9.571 -107.391 1.00 93.12 221 ASP A CA 1
ATOM 1769 C C . ASP A 1 221 ? 72.766 9.132 -108.859 1.00 93.12 221 ASP A C 1
ATOM 1771 O O . ASP A 1 221 ? 73.828 9.206 -109.478 1.00 93.12 221 ASP A O 1
ATOM 1775 N N . ALA A 1 222 ? 71.652 8.678 -109.442 1.00 92.44 222 ALA A N 1
ATOM 1776 C CA . ALA A 1 222 ? 71.590 8.291 -110.849 1.00 92.44 222 ALA A CA 1
ATOM 1777 C C . ALA A 1 222 ? 71.844 9.481 -111.788 1.00 92.44 222 ALA A C 1
ATOM 1779 O O . ALA A 1 222 ? 72.609 9.351 -112.743 1.00 92.44 222 ALA A O 1
ATOM 1780 N N . LEU A 1 223 ? 71.247 10.642 -111.501 1.00 93.44 223 LEU A N 1
ATOM 1781 C CA . LEU A 1 223 ? 71.470 11.872 -112.262 1.00 93.44 223 LEU A CA 1
ATOM 1782 C C . LEU A 1 223 ? 72.909 12.379 -112.107 1.00 93.44 223 LEU A C 1
ATOM 1784 O O . LEU A 1 223 ? 73.526 12.749 -113.097 1.00 93.44 223 LEU A O 1
ATOM 1788 N N . LEU A 1 224 ? 73.481 12.340 -110.900 1.00 92.88 224 LEU A N 1
ATOM 1789 C CA . LEU A 1 224 ? 74.885 12.689 -110.665 1.00 92.88 224 LEU A CA 1
ATOM 1790 C C . LEU A 1 224 ? 75.833 11.768 -111.439 1.00 92.88 224 LEU A C 1
ATOM 1792 O O . LEU A 1 224 ? 76.803 12.247 -112.020 1.00 92.88 224 LEU A O 1
ATOM 1796 N N . LYS A 1 225 ? 75.545 10.460 -111.498 1.00 92.56 225 LYS A N 1
ATOM 1797 C CA . LYS A 1 225 ? 76.291 9.517 -112.348 1.00 92.56 225 LYS A CA 1
ATOM 1798 C C . LYS A 1 225 ? 76.168 9.867 -113.829 1.00 92.56 225 LYS A C 1
ATOM 1800 O O . LYS A 1 225 ? 77.174 9.860 -114.523 1.00 92.56 225 LYS A O 1
ATOM 1805 N N . GLN A 1 226 ? 74.969 10.199 -114.309 1.00 91.12 226 GLN A N 1
ATOM 1806 C CA . GLN A 1 226 ? 74.775 10.639 -115.696 1.00 91.12 226 GLN A CA 1
ATOM 1807 C C . GLN A 1 226 ? 75.548 11.922 -116.008 1.00 91.12 226 GLN A C 1
ATOM 1809 O O . GLN A 1 226 ? 76.165 12.002 -117.062 1.00 91.12 226 GLN A O 1
ATOM 1814 N N . ILE A 1 227 ? 75.555 12.896 -115.095 1.00 89.62 227 ILE A N 1
ATOM 1815 C CA . ILE A 1 227 ? 76.349 14.122 -115.237 1.00 89.62 227 ILE A CA 1
ATOM 1816 C C . ILE A 1 227 ? 77.840 13.789 -115.315 1.00 89.62 227 ILE A C 1
ATOM 1818 O O . ILE A 1 227 ? 78.507 14.327 -116.186 1.00 89.62 227 ILE A O 1
ATOM 1822 N N . ARG A 1 228 ? 78.362 12.883 -114.471 1.00 91.00 228 ARG A N 1
ATOM 1823 C CA . ARG A 1 228 ? 79.767 12.442 -114.565 1.00 91.00 228 ARG A CA 1
ATOM 1824 C C . ARG A 1 228 ? 80.082 11.811 -115.911 1.00 91.00 228 ARG A C 1
ATOM 1826 O O . ARG A 1 228 ? 81.053 12.213 -116.521 1.00 91.00 228 ARG A O 1
ATOM 1833 N N . VAL A 1 229 ? 79.238 10.900 -116.395 1.00 89.69 229 VAL A N 1
ATOM 1834 C CA . VAL A 1 229 ? 79.427 10.285 -117.720 1.00 89.69 229 VAL A CA 1
ATOM 1835 C C . VAL A 1 229 ? 79.411 11.346 -118.818 1.00 89.69 229 VAL A C 1
ATOM 1837 O O . VAL A 1 229 ? 80.239 11.304 -119.713 1.00 89.69 229 VAL A O 1
ATOM 1840 N N . LEU A 1 230 ? 78.493 12.314 -118.759 1.00 87.25 230 LEU A N 1
ATOM 1841 C CA . LEU A 1 230 ? 78.456 13.418 -119.721 1.00 87.25 230 LEU A CA 1
ATOM 1842 C C . LEU A 1 230 ? 79.681 14.332 -119.606 1.00 87.25 230 LEU A C 1
ATOM 1844 O O . LEU A 1 230 ? 80.157 14.803 -120.630 1.00 87.25 230 LEU A O 1
ATOM 1848 N N . HIS A 1 231 ? 80.188 14.583 -118.397 1.00 86.31 231 HIS A N 1
ATOM 1849 C CA . HIS A 1 231 ? 81.431 15.322 -118.183 1.00 86.31 231 HIS A CA 1
ATOM 1850 C C . HIS A 1 231 ? 82.637 14.555 -118.719 1.00 86.31 231 HIS A C 1
ATOM 1852 O O . HIS A 1 231 ? 83.403 15.156 -119.445 1.00 86.31 231 HIS A O 1
ATOM 1858 N N . GLU A 1 232 ? 82.774 13.257 -118.438 1.00 85.25 232 GLU A N 1
ATOM 1859 C CA . GLU A 1 232 ? 83.834 12.397 -118.986 1.00 85.25 232 GLU A CA 1
ATOM 1860 C C . GLU A 1 232 ? 83.760 12.338 -120.513 1.00 85.25 232 GLU A C 1
ATOM 1862 O O . GLU A 1 232 ? 84.782 12.378 -121.179 1.00 85.25 232 GLU A O 1
ATOM 1867 N N . LEU A 1 233 ? 82.557 12.267 -121.087 1.00 83.06 233 LEU A N 1
ATOM 1868 C CA . LEU A 1 233 ? 82.366 12.247 -122.535 1.00 83.06 233 LEU A CA 1
ATOM 1869 C C . LEU A 1 233 ? 82.691 13.609 -123.156 1.00 83.06 233 LEU A C 1
ATOM 1871 O O . LEU A 1 233 ? 83.343 13.664 -124.189 1.00 83.06 233 LEU A O 1
ATOM 1875 N N . HIS A 1 234 ? 82.299 14.705 -122.504 1.00 79.44 234 HIS A N 1
ATOM 1876 C CA . HIS A 1 234 ? 82.692 16.051 -122.906 1.00 79.44 234 HIS A CA 1
ATOM 1877 C C . HIS A 1 234 ? 84.200 16.269 -122.758 1.00 79.44 234 HIS A C 1
ATOM 1879 O O . HIS A 1 234 ? 84.815 16.864 -123.629 1.00 79.44 234 HIS A O 1
ATOM 1885 N N . GLU A 1 235 ? 84.805 15.767 -121.687 1.00 81.81 235 GLU A N 1
ATOM 1886 C CA . GLU A 1 235 ? 86.241 15.807 -121.442 1.00 81.81 235 GLU A CA 1
ATOM 1887 C C . GLU A 1 235 ? 86.975 14.957 -122.471 1.00 81.81 235 GLU A C 1
ATOM 1889 O O . GLU A 1 235 ? 87.951 15.433 -123.008 1.00 81.81 235 GLU A O 1
ATOM 1894 N N . GLN A 1 236 ? 86.463 13.787 -122.862 1.00 79.69 236 GLN A N 1
ATOM 1895 C CA . GLN A 1 236 ? 86.976 12.996 -123.986 1.00 79.69 236 GLN A CA 1
ATOM 1896 C C . GLN A 1 236 ? 86.795 13.698 -125.333 1.00 79.69 236 GLN A C 1
ATOM 1898 O O . GLN A 1 236 ? 87.660 13.584 -126.190 1.00 79.69 236 GLN A O 1
ATOM 1903 N N . GLU A 1 237 ? 85.695 14.417 -125.556 1.00 73.75 237 GLU A N 1
ATOM 1904 C CA . GLU A 1 237 ? 85.488 15.220 -126.768 1.00 73.75 237 GLU A CA 1
ATOM 1905 C C . GLU A 1 237 ? 86.442 16.423 -126.812 1.00 73.75 237 GLU A C 1
ATOM 1907 O O . GLU A 1 237 ? 86.990 16.737 -127.867 1.00 73.75 237 GLU A O 1
ATOM 1912 N N . VAL A 1 238 ? 86.674 17.076 -125.671 1.00 70.69 238 VAL A N 1
ATOM 1913 C CA . VAL A 1 238 ? 87.659 18.152 -125.501 1.00 70.69 238 VAL A CA 1
ATOM 1914 C C . VAL A 1 238 ? 89.076 17.596 -125.628 1.00 70.69 238 VAL A C 1
ATOM 1916 O O . VAL A 1 238 ? 89.878 18.174 -126.347 1.00 70.69 238 VAL A O 1
ATOM 1919 N N . GLN A 1 239 ? 89.371 16.449 -125.025 1.00 64.56 239 GLN A N 1
ATOM 1920 C CA . GLN A 1 239 ? 90.644 15.744 -125.121 1.00 64.56 239 GLN A CA 1
ATOM 1921 C C . GLN A 1 239 ? 90.879 15.278 -126.557 1.00 64.56 239 GLN A C 1
ATOM 1923 O O . GLN A 1 239 ? 91.957 15.477 -127.064 1.00 64.56 239 GLN A O 1
ATOM 1928 N N . ALA A 1 240 ? 89.878 14.789 -127.290 1.00 61.03 240 ALA A N 1
ATOM 1929 C CA . ALA A 1 240 ? 90.011 14.468 -128.715 1.00 61.03 240 ALA A CA 1
ATOM 1930 C C . ALA A 1 240 ? 90.216 15.716 -129.599 1.00 61.03 240 ALA A C 1
ATOM 1932 O O . ALA A 1 240 ? 90.789 15.620 -130.685 1.00 61.03 240 ALA A O 1
ATOM 1933 N N . LEU A 1 241 ? 89.751 16.890 -129.156 1.00 58.38 241 LEU A N 1
ATOM 1934 C CA . LEU A 1 241 ? 90.074 18.183 -129.769 1.00 58.38 241 LEU A CA 1
ATOM 1935 C C . LEU A 1 241 ? 91.493 18.660 -129.409 1.00 58.38 241 LEU A C 1
ATOM 1937 O O . LEU A 1 241 ? 92.094 19.375 -130.209 1.00 58.38 241 LEU A O 1
ATOM 1941 N N . VAL A 1 242 ? 92.013 18.265 -128.244 1.00 52.31 242 VAL A N 1
ATOM 1942 C CA . VAL A 1 242 ? 93.358 18.591 -127.739 1.00 52.31 242 VAL A CA 1
ATOM 1943 C C . VAL A 1 242 ? 94.414 17.620 -128.289 1.00 52.31 242 VAL A C 1
ATOM 1945 O O . VAL A 1 242 ? 95.394 18.078 -128.846 1.00 52.31 242 VAL A O 1
ATOM 1948 N N . ASP A 1 243 ? 94.170 16.310 -128.301 1.00 46.72 243 ASP A N 1
ATOM 1949 C CA . ASP A 1 243 ? 95.016 15.244 -128.869 1.00 46.72 243 ASP A CA 1
ATOM 1950 C C . ASP A 1 243 ? 95.113 15.315 -130.412 1.00 46.72 243 ASP A C 1
ATOM 1952 O O . ASP A 1 243 ? 95.913 14.622 -131.041 1.00 46.72 243 ASP A O 1
ATOM 1956 N N . GLY A 1 244 ? 94.311 16.171 -131.059 1.00 47.78 244 GLY A N 1
ATOM 1957 C CA . GLY A 1 244 ? 94.530 16.601 -132.445 1.00 47.78 244 GLY A CA 1
ATOM 1958 C C . GLY A 1 244 ? 95.658 17.636 -132.608 1.00 47.78 244 GLY A C 1
ATOM 1959 O O . GLY A 1 244 ? 95.946 18.038 -133.738 1.00 47.78 244 GLY A O 1
ATOM 1960 N N . LEU A 1 245 ? 96.265 18.089 -131.507 1.00 36.28 245 LEU A N 1
ATOM 1961 C CA . LEU A 1 245 ? 97.233 19.177 -131.411 1.00 36.28 245 LEU A CA 1
ATOM 1962 C C . LEU A 1 245 ? 98.257 18.906 -130.282 1.00 36.28 245 LEU A C 1
ATOM 1964 O O . LEU A 1 245 ? 98.128 19.501 -129.222 1.00 36.28 245 LEU A O 1
ATOM 1968 N N . GLU A 1 246 ? 99.317 18.135 -130.582 1.00 32.16 246 GLU A N 1
ATOM 1969 C CA . GLU A 1 246 ? 100.556 17.952 -129.765 1.00 32.16 246 GLU A CA 1
ATOM 1970 C C . GLU A 1 246 ? 100.457 16.747 -128.797 1.00 32.16 246 GLU A C 1
ATOM 1972 O O . GLU A 1 246 ? 99.550 16.679 -127.980 1.00 32.16 246 GLU A O 1
ATOM 1977 N N . ASP A 1 247 ? 101.176 15.625 -128.945 1.00 29.56 247 ASP A N 1
ATOM 1978 C CA . ASP A 1 247 ? 102.625 15.334 -129.052 1.00 29.56 247 ASP A CA 1
ATOM 1979 C C . ASP A 1 247 ? 103.442 15.755 -127.804 1.00 29.56 247 ASP A C 1
ATOM 1981 O O . ASP A 1 247 ? 103.631 16.940 -127.553 1.00 29.56 247 ASP A O 1
ATOM 1985 N N . GLU A 1 248 ? 103.959 14.726 -127.112 1.00 31.62 248 GLU A N 1
ATOM 1986 C CA . GLU A 1 248 ? 105.089 14.671 -126.153 1.00 31.62 248 GLU A CA 1
ATOM 1987 C C . GLU A 1 248 ? 104.891 14.841 -124.613 1.00 31.62 248 GLU A C 1
ATOM 1989 O O . GLU A 1 248 ? 104.218 15.742 -124.125 1.00 31.62 248 GLU A O 1
ATOM 1994 N N . GLU A 1 249 ? 105.624 13.955 -123.900 1.00 28.00 249 GLU A N 1
ATOM 1995 C CA . GLU A 1 249 ? 106.095 13.921 -122.485 1.00 28.00 249 GLU A CA 1
ATOM 1996 C C . GLU A 1 249 ? 105.120 13.423 -121.385 1.00 28.00 249 GLU A C 1
ATOM 1998 O O . GLU A 1 249 ? 104.043 13.972 -121.185 1.00 28.00 249 GLU A O 1
ATOM 2003 N N . GLU A 1 250 ? 105.309 12.234 -120.784 1.00 28.64 250 GLU A N 1
ATOM 2004 C CA . GLU A 1 250 ? 106.329 11.716 -119.820 1.00 28.64 250 GLU A CA 1
ATOM 2005 C C . GLU A 1 250 ? 105.996 11.970 -118.326 1.00 28.64 250 GLU A C 1
ATOM 2007 O O . GLU A 1 250 ? 105.823 13.113 -117.920 1.00 28.64 250 GLU A O 1
ATOM 2012 N N . ASP A 1 251 ? 105.986 10.860 -117.554 1.00 28.94 251 ASP A N 1
ATOM 2013 C CA . ASP A 1 251 ? 106.264 10.699 -116.103 1.00 28.94 251 ASP A CA 1
ATOM 2014 C C . ASP A 1 251 ? 105.348 11.423 -115.072 1.00 28.94 251 ASP A C 1
ATOM 2016 O O . ASP A 1 251 ? 104.777 12.468 -115.334 1.00 28.94 251 ASP A O 1
ATOM 2020 N N . GLU A 1 252 ? 105.058 10.965 -113.846 1.00 32.22 252 GLU A N 1
ATOM 2021 C CA . GLU A 1 252 ? 105.617 9.979 -112.914 1.00 32.22 252 GLU A CA 1
ATOM 2022 C C . GLU A 1 252 ? 104.574 9.764 -111.766 1.00 32.22 252 GLU A C 1
ATOM 2024 O O . GLU A 1 252 ? 103.709 10.609 -111.546 1.00 32.22 252 GLU A O 1
ATOM 2029 N N . GLU A 1 253 ? 104.655 8.607 -111.095 1.00 33.81 253 GLU A N 1
ATOM 2030 C CA . GLU A 1 253 ? 104.349 8.234 -109.685 1.00 33.81 253 GLU A CA 1
ATOM 2031 C C . GLU A 1 253 ? 103.486 9.126 -108.740 1.00 33.81 253 GLU A C 1
ATOM 2033 O O . GLU A 1 253 ? 103.628 10.341 -108.699 1.00 33.81 253 GLU A O 1
ATOM 2038 N N . ASP A 1 254 ? 102.659 8.509 -107.871 1.00 38.03 254 ASP A N 1
ATOM 2039 C CA . ASP A 1 254 ? 102.862 8.481 -106.395 1.00 38.03 254 ASP A CA 1
ATOM 2040 C C . ASP A 1 254 ? 101.649 7.882 -105.629 1.00 38.03 254 ASP A C 1
ATOM 2042 O O . ASP A 1 254 ? 100.489 7.966 -106.039 1.00 38.03 254 ASP A O 1
ATOM 2046 N N . GLU A 1 255 ? 101.976 7.222 -104.521 1.00 44.19 255 GLU A N 1
ATOM 2047 C CA . GLU A 1 255 ? 101.184 6.423 -103.590 1.00 44.19 255 GLU A CA 1
ATOM 2048 C C . GLU A 1 255 ? 100.212 7.251 -102.721 1.00 44.19 255 GLU A C 1
ATOM 2050 O O . GLU A 1 255 ? 100.339 8.463 -102.565 1.00 44.19 255 GLU A O 1
ATOM 2055 N N . GLY A 1 256 ? 99.239 6.586 -102.087 1.00 38.00 256 GLY A N 1
ATOM 2056 C CA . GLY A 1 256 ? 98.335 7.256 -101.146 1.00 38.00 256 GLY A CA 1
ATOM 2057 C C . GLY A 1 256 ? 97.313 6.340 -100.484 1.00 38.00 256 GLY A C 1
ATOM 2058 O O . GLY A 1 256 ? 96.114 6.459 -100.724 1.00 38.00 256 GLY A O 1
ATOM 2059 N N . ASP A 1 257 ? 97.826 5.413 -99.682 1.00 48.28 257 ASP A N 1
ATOM 2060 C CA . ASP A 1 257 ? 97.142 4.728 -98.583 1.00 48.28 257 ASP A CA 1
ATOM 2061 C C . ASP A 1 257 ? 96.659 5.749 -97.533 1.00 48.28 257 ASP A C 1
ATOM 2063 O O . ASP A 1 257 ? 97.395 6.680 -97.221 1.00 48.28 257 ASP A O 1
ATOM 2067 N N . ASP A 1 258 ? 95.448 5.578 -96.993 1.00 39.12 258 ASP A N 1
ATOM 2068 C CA . ASP A 1 258 ? 95.145 5.983 -95.615 1.00 39.12 258 ASP A CA 1
ATOM 2069 C C . ASP A 1 258 ? 93.822 5.363 -95.123 1.00 39.12 258 ASP A C 1
ATOM 2071 O O . ASP A 1 258 ? 92.711 5.652 -95.591 1.00 39.12 258 ASP A O 1
ATOM 2075 N N . GLU A 1 259 ? 93.984 4.502 -94.115 1.00 39.22 259 GLU A N 1
ATOM 2076 C CA . GLU A 1 259 ? 93.043 4.233 -93.027 1.00 39.22 259 GLU A CA 1
ATOM 2077 C C . GLU A 1 259 ? 92.425 5.555 -92.486 1.00 39.22 259 GLU A C 1
ATOM 2079 O O . GLU A 1 259 ? 92.895 6.657 -92.730 1.00 39.22 259 GLU A O 1
ATOM 2084 N N . VAL A 1 260 ? 91.325 5.584 -91.736 1.00 38.66 260 VAL A N 1
ATOM 2085 C CA . VAL A 1 260 ? 91.316 5.450 -90.268 1.00 38.66 260 VAL A CA 1
ATOM 2086 C C . VAL A 1 260 ? 89.902 5.833 -89.789 1.00 38.66 260 VAL A C 1
ATOM 2088 O O . VAL A 1 260 ? 89.317 6.805 -90.263 1.00 38.66 260 VAL A O 1
ATOM 2091 N N . GLY A 1 261 ? 89.401 5.150 -88.750 1.00 33.47 261 GLY A N 1
ATOM 2092 C CA . GLY A 1 261 ? 88.583 5.800 -87.708 1.00 33.47 261 GLY A CA 1
ATOM 2093 C C . GLY A 1 261 ? 87.172 5.230 -87.527 1.00 33.47 261 GLY A C 1
ATOM 2094 O O . GLY A 1 261 ? 86.253 5.644 -88.217 1.00 33.47 261 GLY A O 1
ATOM 2095 N N . SER A 1 262 ? 86.922 4.206 -86.703 1.00 31.64 262 SER A N 1
ATOM 2096 C CA . SER A 1 262 ? 87.087 4.111 -85.235 1.00 31.64 262 SER A CA 1
ATOM 2097 C C . SER A 1 262 ? 86.024 4.864 -84.420 1.00 31.64 262 SER A C 1
ATOM 2099 O O . SER A 1 262 ? 85.885 6.078 -84.523 1.00 31.64 262 SER A O 1
ATOM 2101 N N . GLY A 1 263 ? 85.371 4.120 -83.517 1.00 31.44 263 GLY A N 1
ATOM 2102 C CA . GLY A 1 263 ? 84.715 4.637 -82.309 1.00 31.44 263 GLY A CA 1
ATOM 2103 C C . GLY A 1 263 ? 83.186 4.723 -82.401 1.00 31.44 263 GLY A C 1
ATOM 2104 O O . GLY A 1 263 ? 82.647 5.386 -83.267 1.00 31.44 263 GLY A O 1
ATOM 2105 N N . GLY A 1 264 ? 82.392 4.105 -81.532 1.00 38.12 264 GLY A N 1
ATOM 2106 C CA . GLY A 1 264 ? 82.720 3.391 -80.313 1.00 38.12 264 GLY A CA 1
ATOM 2107 C C . GLY A 1 264 ? 81.473 2.725 -79.734 1.00 38.12 264 GLY A C 1
ATOM 2108 O O . GLY A 1 264 ? 80.351 3.209 -79.872 1.00 38.12 264 GLY A O 1
ATOM 2109 N N . LYS A 1 265 ? 81.714 1.585 -79.090 1.00 41.81 265 LYS A N 1
ATOM 2110 C CA . LYS A 1 265 ? 80.829 0.957 -78.113 1.00 41.81 265 LYS A CA 1
ATOM 2111 C C . LYS A 1 265 ? 80.526 1.924 -76.969 1.00 41.81 265 LYS A C 1
ATOM 2113 O O . LYS A 1 265 ? 81.454 2.489 -76.398 1.00 41.81 265 LYS A O 1
ATOM 2118 N N . SER A 1 266 ? 79.283 1.907 -76.515 1.00 40.84 266 SER A N 1
ATOM 2119 C CA . SER A 1 266 ? 78.987 1.822 -75.086 1.00 40.84 266 SER A CA 1
ATOM 2120 C C . SER A 1 266 ? 77.679 1.059 -74.914 1.00 40.84 266 SER A C 1
ATOM 2122 O O . SER A 1 266 ? 76.590 1.607 -75.073 1.00 40.84 266 SER A O 1
ATOM 2124 N N . ASP A 1 267 ? 77.832 -0.236 -74.635 1.00 45.22 267 ASP A N 1
ATOM 2125 C CA . ASP A 1 267 ? 76.932 -0.963 -73.750 1.00 45.22 267 ASP A CA 1
ATOM 2126 C C . ASP A 1 267 ? 76.767 -0.145 -72.466 1.00 45.22 267 ASP A C 1
ATOM 2128 O O . ASP A 1 267 ? 77.750 0.066 -71.754 1.00 45.22 267 ASP A O 1
ATOM 2132 N N . GLU A 1 268 ? 75.546 0.255 -72.126 1.00 42.59 268 GLU A N 1
ATOM 2133 C CA . GLU A 1 268 ? 75.194 0.401 -70.722 1.00 42.59 268 GLU A CA 1
ATOM 2134 C C . GLU A 1 268 ? 73.742 -0.006 -70.490 1.00 42.59 268 GLU A C 1
ATOM 2136 O O . GLU A 1 268 ? 72.815 0.332 -71.224 1.00 42.59 268 GLU A O 1
ATOM 2141 N N . LYS A 1 269 ? 73.627 -0.862 -69.484 1.00 46.00 269 LYS A N 1
ATOM 2142 C CA . LYS A 1 269 ? 72.442 -1.522 -68.970 1.00 46.00 269 LYS A CA 1
ATOM 2143 C C . LYS A 1 269 ? 71.464 -0.466 -68.460 1.00 46.00 269 LYS A C 1
ATOM 2145 O O . LYS A 1 269 ? 71.893 0.433 -67.754 1.00 46.00 269 LYS A O 1
ATOM 2150 N N . ASP A 1 270 ? 70.167 -0.666 -68.660 1.00 40.22 270 ASP A N 1
ATOM 2151 C CA . ASP A 1 270 ? 69.329 -0.864 -67.480 1.00 40.22 270 ASP A CA 1
ATOM 2152 C C . ASP A 1 270 ? 68.004 -1.544 -67.800 1.00 40.22 270 ASP A C 1
ATOM 2154 O O . ASP A 1 270 ? 67.415 -1.412 -68.873 1.00 40.22 270 ASP A O 1
ATOM 2158 N N . ALA A 1 271 ? 67.625 -2.382 -66.850 1.00 43.16 271 ALA A N 1
ATOM 2159 C CA . ALA A 1 271 ? 66.589 -3.381 -66.940 1.00 43.16 271 ALA A CA 1
ATOM 2160 C C . ALA A 1 271 ? 65.177 -2.776 -66.845 1.00 43.16 271 ALA A C 1
ATOM 2162 O O . ALA A 1 271 ? 64.952 -1.811 -66.120 1.00 43.16 271 ALA A O 1
ATOM 2163 N N . SER A 1 272 ? 64.240 -3.407 -67.566 1.00 46.31 272 SER A N 1
ATOM 2164 C CA . SER A 1 272 ? 62.846 -3.689 -67.159 1.00 46.31 272 SER A CA 1
ATOM 2165 C C . SER A 1 272 ? 62.302 -2.797 -66.034 1.00 46.31 272 SER A C 1
ATOM 2167 O O . SER A 1 272 ? 62.601 -3.005 -64.860 1.00 46.31 272 SER A O 1
ATOM 2169 N N . ASP A 1 273 ? 61.564 -1.736 -66.332 1.00 47.53 273 ASP A N 1
ATOM 2170 C CA . ASP A 1 273 ? 60.121 -1.750 -66.623 1.00 47.53 273 ASP A CA 1
ATOM 2171 C C . ASP A 1 273 ? 59.312 -2.911 -66.000 1.00 47.53 273 ASP A C 1
ATOM 2173 O O . ASP A 1 273 ? 59.599 -4.092 -66.208 1.00 47.53 273 ASP A O 1
ATOM 2177 N N . SER A 1 274 ? 58.222 -2.516 -65.333 1.00 42.34 274 SER A N 1
ATOM 2178 C CA . SER A 1 274 ? 57.095 -3.283 -64.782 1.00 42.34 274 SER A CA 1
ATOM 2179 C C . SER A 1 274 ? 57.123 -3.655 -63.288 1.00 42.34 274 SER A C 1
ATOM 2181 O O . SER A 1 274 ? 57.936 -4.438 -62.810 1.00 42.34 274 SER A O 1
ATOM 2183 N N . GLY A 1 275 ? 56.123 -3.148 -62.551 1.00 38.94 275 GLY A N 1
ATOM 2184 C CA . GLY A 1 275 ? 55.658 -3.786 -61.313 1.00 38.94 275 GLY A CA 1
ATOM 2185 C C . GLY A 1 275 ? 55.236 -2.855 -60.180 1.00 38.94 275 GLY A C 1
ATOM 2186 O O . GLY A 1 275 ? 55.832 -2.866 -59.110 1.00 38.94 275 GLY A O 1
ATOM 2187 N N . VAL A 1 276 ? 54.168 -2.089 -60.394 1.00 47.69 276 VAL A N 1
ATOM 2188 C CA . VAL A 1 276 ? 53.412 -1.370 -59.352 1.00 47.69 276 VAL A CA 1
ATOM 2189 C C . VAL A 1 276 ? 52.982 -2.338 -58.223 1.00 47.69 276 VAL A C 1
ATOM 2191 O O . VAL A 1 276 ? 52.569 -3.465 -58.515 1.00 47.69 276 VAL A O 1
ATOM 2194 N N . PRO A 1 277 ? 53.049 -1.934 -56.939 1.00 47.97 277 PRO A N 1
ATOM 2195 C CA . PRO A 1 277 ? 52.812 -2.812 -55.794 1.00 47.97 277 PRO A CA 1
ATOM 2196 C C . PRO A 1 277 ? 51.341 -3.227 -55.644 1.00 47.97 277 PRO A C 1
ATOM 2198 O O . PRO A 1 277 ? 50.431 -2.402 -55.561 1.00 47.97 277 PRO A O 1
ATOM 2201 N N . ARG A 1 278 ? 51.119 -4.541 -55.529 1.00 43.06 278 ARG A N 1
ATOM 2202 C CA . ARG A 1 278 ? 49.849 -5.156 -55.128 1.00 43.06 278 ARG A CA 1
ATOM 2203 C C . ARG A 1 278 ? 49.664 -4.992 -53.618 1.00 43.06 278 ARG A C 1
ATOM 2205 O O . ARG A 1 278 ? 50.136 -5.812 -52.834 1.00 43.06 278 ARG A O 1
ATOM 2212 N N . VAL A 1 279 ? 48.963 -3.931 -53.229 1.00 45.88 279 VAL A N 1
ATOM 2213 C CA . VAL A 1 279 ? 48.405 -3.749 -51.883 1.00 45.88 279 VAL A CA 1
ATOM 2214 C C . VAL A 1 279 ? 47.436 -4.906 -51.610 1.00 45.88 279 VAL A C 1
ATOM 2216 O O . VAL A 1 279 ? 46.454 -5.092 -52.330 1.00 45.88 279 VAL A O 1
ATOM 2219 N N . LYS A 1 280 ? 47.751 -5.735 -50.611 1.00 51.03 280 LYS A N 1
ATOM 2220 C CA . LYS A 1 280 ? 46.804 -6.697 -50.036 1.00 51.03 280 LYS A CA 1
ATOM 2221 C C . LYS A 1 280 ? 45.832 -5.933 -49.125 1.00 51.03 280 LYS A C 1
ATOM 2223 O O . LYS A 1 280 ? 46.290 -5.055 -48.400 1.00 51.03 280 LYS A O 1
ATOM 2228 N N . PRO A 1 281 ? 44.531 -6.256 -49.153 1.00 51.06 281 PRO A N 1
ATOM 2229 C CA . PRO A 1 281 ? 43.540 -5.611 -48.304 1.00 51.06 281 PRO A CA 1
ATOM 2230 C C . PRO A 1 281 ? 43.665 -6.077 -46.848 1.00 51.06 281 PRO A C 1
ATOM 2232 O O . PRO A 1 281 ? 43.824 -7.268 -46.572 1.00 51.06 281 PRO A O 1
ATOM 2235 N N . GLU A 1 282 ? 43.581 -5.105 -45.947 1.00 46.25 282 GLU A N 1
ATOM 2236 C CA . GLU A 1 282 ? 43.251 -5.262 -44.530 1.00 46.25 282 GLU A CA 1
ATOM 2237 C C . GLU A 1 282 ? 41.746 -5.574 -44.343 1.00 46.25 282 GLU A C 1
ATOM 2239 O O . GLU A 1 282 ? 40.978 -5.507 -45.311 1.00 46.25 282 GLU A O 1
ATOM 2244 N N . PRO A 1 283 ? 41.331 -6.014 -43.141 1.00 53.97 283 PRO A N 1
ATOM 2245 C CA . PRO A 1 283 ? 40.188 -6.894 -42.947 1.00 53.97 283 PRO A CA 1
ATOM 2246 C C . PRO A 1 283 ? 38.852 -6.153 -42.993 1.00 53.97 283 PRO A C 1
ATOM 2248 O O . P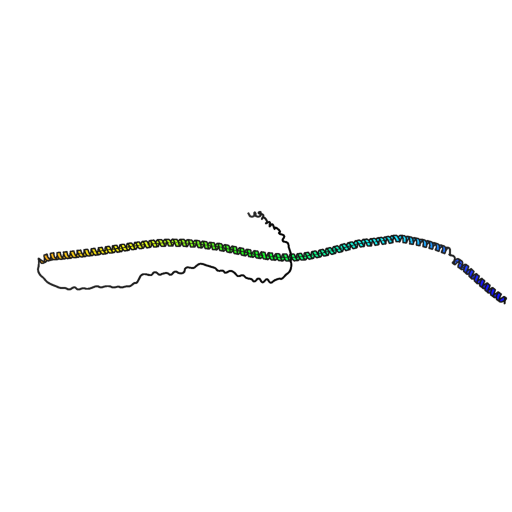RO A 1 283 ? 38.714 -5.017 -42.547 1.00 53.97 283 PRO A O 1
ATOM 2251 N N . THR A 1 284 ? 37.838 -6.847 -43.498 1.00 45.47 284 THR A N 1
ATOM 2252 C CA . THR A 1 284 ? 36.434 -6.470 -43.329 1.00 45.47 284 THR A CA 1
ATOM 2253 C C . THR A 1 284 ? 35.973 -6.869 -41.921 1.00 45.47 284 THR A C 1
ATOM 2255 O O . THR A 1 284 ? 36.303 -7.972 -41.479 1.00 45.47 284 THR A O 1
ATOM 2258 N N . PRO A 1 285 ? 35.217 -6.012 -41.214 1.00 54.38 285 PRO A N 1
ATOM 2259 C CA . PRO A 1 285 ? 34.617 -6.349 -39.932 1.00 54.38 285 PRO A CA 1
ATOM 2260 C C . PRO A 1 285 ? 33.379 -7.224 -40.161 1.00 54.38 285 PRO A C 1
ATOM 2262 O O . PRO A 1 285 ? 32.487 -6.857 -40.926 1.00 54.38 285 PRO A O 1
ATOM 2265 N N . GLN A 1 286 ? 33.331 -8.381 -39.503 1.00 50.28 286 GLN A N 1
ATOM 2266 C CA . GLN A 1 286 ? 32.086 -9.116 -39.296 1.00 50.28 286 GLN A CA 1
ATOM 2267 C C . GLN A 1 286 ? 31.363 -8.482 -38.105 1.00 50.28 286 GLN A C 1
ATOM 2269 O O . GLN A 1 286 ? 31.841 -8.541 -36.973 1.00 50.28 286 GLN A O 1
ATOM 2274 N N . LEU A 1 287 ? 30.258 -7.811 -38.416 1.00 52.00 287 LEU A N 1
ATOM 2275 C CA . LEU A 1 287 ? 29.147 -7.543 -37.510 1.00 52.00 287 LEU A CA 1
ATOM 2276 C C . LEU A 1 287 ? 28.191 -8.747 -37.526 1.00 52.00 287 LEU A C 1
ATOM 2278 O O . LEU A 1 287 ? 28.225 -9.522 -38.482 1.00 52.00 287 LEU A O 1
ATOM 2282 N N . GLU A 1 288 ? 27.323 -8.788 -36.510 1.00 45.56 288 GLU A N 1
ATOM 2283 C CA . GLU A 1 288 ? 26.221 -9.735 -36.252 1.00 45.56 288 GLU A CA 1
ATOM 2284 C C . GLU A 1 288 ? 26.661 -11.051 -35.585 1.00 45.56 288 GLU A C 1
ATOM 2286 O O . GLU A 1 288 ? 27.600 -11.705 -36.026 1.00 45.56 288 GLU A O 1
ATOM 2291 N N . ASP A 1 289 ? 26.028 -11.579 -34.545 1.00 46.53 289 ASP A N 1
ATOM 2292 C CA . ASP A 1 289 ? 24.970 -11.148 -33.626 1.00 46.53 289 ASP A CA 1
ATOM 2293 C C . ASP A 1 289 ? 24.828 -12.299 -32.599 1.00 46.53 289 ASP A C 1
ATOM 2295 O O . ASP A 1 289 ? 25.439 -13.358 -32.761 1.00 46.53 289 ASP A O 1
ATOM 2299 N N . GLN A 1 290 ? 23.950 -12.109 -31.614 1.00 43.94 290 GLN A N 1
ATOM 2300 C CA . GLN A 1 290 ? 23.398 -13.099 -30.673 1.00 43.94 290 GLN A CA 1
ATOM 2301 C C . GLN A 1 290 ? 24.112 -13.262 -29.329 1.00 43.94 290 GLN A C 1
ATOM 2303 O O . GLN A 1 290 ? 24.919 -14.156 -29.076 1.00 43.94 290 GLN A O 1
ATOM 2308 N N . GLU A 1 291 ? 23.676 -12.385 -28.426 1.00 49.91 291 GLU A N 1
ATOM 2309 C CA . GLU A 1 291 ? 23.073 -12.776 -27.153 1.00 49.91 291 GLU A CA 1
ATOM 2310 C C . GLU A 1 291 ? 22.543 -14.227 -27.127 1.00 49.91 291 GLU A C 1
ATOM 2312 O O . GLU A 1 291 ? 21.612 -14.579 -27.845 1.00 49.91 291 GLU A O 1
ATOM 2317 N N . GLU A 1 292 ? 23.060 -15.033 -26.202 1.00 45.75 292 GLU A N 1
ATOM 2318 C CA . GLU A 1 292 ? 22.248 -16.007 -25.472 1.00 45.75 292 GLU A CA 1
ATOM 2319 C C . GLU A 1 292 ? 22.432 -15.715 -23.981 1.00 45.75 292 GLU A C 1
ATOM 2321 O O . GLU A 1 292 ? 23.289 -16.275 -23.295 1.00 45.75 292 GLU A O 1
ATOM 2326 N N . GLY A 1 293 ? 21.614 -14.789 -23.480 1.00 47.41 293 GLY A N 1
ATOM 2327 C CA . GLY A 1 293 ? 21.202 -14.815 -22.087 1.00 47.41 293 GLY A CA 1
ATOM 2328 C C . GLY A 1 293 ? 20.295 -16.025 -21.902 1.00 47.41 293 GLY A C 1
ATOM 2329 O O . GLY A 1 293 ? 19.146 -16.010 -22.333 1.00 47.41 293 GLY A O 1
ATOM 2330 N N . LYS A 1 294 ? 20.820 -17.089 -21.290 1.00 49.88 294 LYS A N 1
ATOM 2331 C CA . LYS A 1 294 ? 19.969 -18.115 -20.693 1.00 49.88 294 LYS A CA 1
ATOM 2332 C C . LYS A 1 294 ? 19.526 -17.639 -19.324 1.00 49.88 294 LYS A C 1
ATOM 2334 O O . LYS A 1 294 ? 20.303 -17.604 -18.371 1.00 49.88 294 LYS A O 1
ATOM 2339 N N . GLU A 1 295 ? 18.265 -17.239 -19.312 1.00 45.78 295 GLU A N 1
ATOM 2340 C CA . GLU A 1 295 ? 17.374 -17.270 -18.169 1.00 45.78 295 GLU A CA 1
ATOM 2341 C C . GLU A 1 295 ? 17.285 -18.683 -17.557 1.00 45.78 295 GLU A C 1
ATOM 2343 O O . GLU A 1 295 ? 17.639 -19.682 -18.187 1.00 45.78 295 GLU A O 1
ATOM 2348 N N . GLU A 1 296 ? 16.724 -18.695 -16.347 1.00 47.25 296 GLU A N 1
ATOM 2349 C CA . GLU A 1 296 ? 16.120 -19.828 -15.634 1.00 47.25 296 GLU A CA 1
ATOM 2350 C C . GLU A 1 296 ? 17.079 -20.816 -14.946 1.00 47.25 296 GLU A C 1
ATOM 2352 O O . GLU A 1 296 ? 17.682 -21.700 -15.541 1.00 47.25 296 GLU A O 1
ATOM 2357 N N . ASP A 1 297 ? 17.195 -20.672 -13.624 1.00 44.53 297 ASP A N 1
ATOM 2358 C CA . ASP A 1 297 ? 16.354 -21.496 -12.750 1.00 44.53 297 ASP A CA 1
ATOM 2359 C C . ASP A 1 297 ? 16.295 -20.886 -11.344 1.00 44.53 297 ASP A C 1
ATOM 2361 O O . ASP A 1 297 ? 17.253 -20.898 -10.566 1.00 44.53 297 ASP A O 1
ATOM 2365 N N . GLY A 1 298 ? 15.125 -20.336 -11.026 1.00 49.56 298 GLY A N 1
ATOM 2366 C CA . GLY A 1 298 ? 14.673 -20.255 -9.650 1.00 49.56 298 GLY A CA 1
ATOM 2367 C C . GLY A 1 298 ? 14.198 -21.636 -9.213 1.00 49.56 298 GLY A C 1
ATOM 2368 O O . GLY A 1 298 ? 13.408 -22.263 -9.910 1.00 49.56 298 GLY A O 1
ATOM 2369 N N . ALA A 1 299 ? 14.640 -22.091 -8.046 1.00 45.50 299 ALA A N 1
ATOM 2370 C CA . ALA A 1 299 ? 13.927 -23.106 -7.286 1.00 45.50 299 ALA A CA 1
ATOM 2371 C C . ALA A 1 299 ? 14.284 -22.996 -5.801 1.00 45.50 299 ALA A C 1
ATOM 2373 O O . ALA A 1 299 ? 15.426 -23.200 -5.396 1.00 45.50 299 ALA A O 1
ATOM 2374 N N . ASP A 1 300 ? 13.249 -22.668 -5.034 1.00 50.69 300 ASP A N 1
ATOM 2375 C CA . ASP A 1 300 ? 12.930 -23.209 -3.719 1.00 50.69 300 ASP A CA 1
ATOM 2376 C C . ASP A 1 300 ? 13.939 -23.076 -2.576 1.00 50.69 300 ASP A C 1
ATOM 2378 O O . ASP A 1 300 ? 14.858 -23.866 -2.377 1.00 50.69 300 ASP A O 1
ATOM 2382 N N . GLY A 1 301 ? 13.615 -22.121 -1.705 1.00 47.00 301 GLY A N 1
ATOM 2383 C CA . GLY A 1 301 ? 14.104 -22.054 -0.335 1.00 47.00 301 GLY A CA 1
ATOM 2384 C C . GLY A 1 301 ? 13.111 -21.342 0.580 1.00 47.00 301 GLY A C 1
ATOM 2385 O O . GLY A 1 301 ? 13.507 -20.450 1.324 1.00 47.00 301 GLY A O 1
ATOM 2386 N N . MET A 1 302 ? 11.816 -21.670 0.492 1.00 43.53 302 MET A N 1
ATOM 2387 C CA . MET A 1 302 ? 10.845 -21.302 1.528 1.00 43.53 302 MET A CA 1
ATOM 2388 C C . MET A 1 302 ? 10.662 -22.477 2.487 1.00 43.53 302 MET A C 1
ATOM 2390 O O . MET A 1 302 ? 9.758 -23.294 2.335 1.00 43.53 302 MET A O 1
ATOM 2394 N N . ASP A 1 303 ? 11.527 -22.523 3.498 1.00 54.22 303 ASP A N 1
ATOM 2395 C CA . ASP A 1 303 ? 11.249 -23.225 4.746 1.00 54.22 303 ASP A CA 1
ATOM 2396 C C . ASP A 1 303 ? 10.116 -22.491 5.476 1.00 54.22 303 ASP A C 1
ATOM 2398 O O . ASP A 1 303 ? 10.313 -21.440 6.090 1.00 54.22 303 ASP A O 1
ATOM 2402 N N . VAL A 1 304 ? 8.909 -23.049 5.399 1.00 47.34 304 VAL A N 1
ATOM 2403 C CA . VAL A 1 304 ? 7.804 -22.724 6.305 1.00 47.34 304 VAL A CA 1
ATOM 2404 C C . VAL A 1 304 ? 7.378 -24.022 6.979 1.00 47.34 304 VAL A C 1
ATOM 2406 O O . VAL A 1 304 ? 6.425 -24.684 6.569 1.00 47.34 304 VAL A O 1
ATOM 2409 N N . GLU A 1 305 ? 8.107 -24.394 8.031 1.00 52.00 305 GLU A N 1
ATOM 2410 C CA . GLU A 1 305 ? 7.631 -25.381 8.995 1.00 52.00 305 GLU A CA 1
ATOM 2411 C C . GLU A 1 305 ? 6.487 -24.773 9.822 1.00 52.00 305 GLU A C 1
ATOM 2413 O O . GLU A 1 305 ? 6.658 -23.956 10.726 1.00 52.00 305 GLU A O 1
ATOM 2418 N N . GLU A 1 306 ? 5.279 -25.146 9.410 1.00 48.97 306 GLU A N 1
ATOM 2419 C CA . GLU A 1 306 ? 4.344 -25.904 10.242 1.00 48.97 306 GLU A CA 1
ATOM 2420 C C . GLU A 1 306 ? 4.127 -25.376 11.674 1.00 48.97 306 GLU A C 1
ATOM 2422 O O . GLU A 1 306 ? 4.617 -25.906 12.668 1.00 48.97 306 GLU A O 1
ATOM 2427 N N . SER A 1 307 ? 3.277 -24.352 11.789 1.00 50.56 307 SER A N 1
ATOM 2428 C CA . SER A 1 307 ? 2.558 -24.068 13.035 1.00 50.56 307 SER A CA 1
ATOM 2429 C C . SER A 1 307 ? 1.168 -24.695 12.978 1.00 50.56 307 SER A C 1
ATOM 2431 O O . SER A 1 307 ? 0.239 -24.199 12.343 1.00 50.56 307 SER A O 1
ATOM 2433 N N . GLN A 1 308 ? 1.075 -25.836 13.647 1.00 50.34 308 GLN A N 1
ATOM 2434 C CA . GLN A 1 308 ? -0.100 -26.661 13.857 1.00 50.34 308 GLN A CA 1
ATOM 2435 C C . GLN A 1 308 ? -1.062 -26.015 14.876 1.00 50.34 308 GLN A C 1
ATOM 2437 O O . GLN A 1 308 ? -0.896 -26.182 16.077 1.00 50.34 308 GLN A O 1
ATOM 2442 N N . GLU A 1 309 ? -2.113 -25.343 14.406 1.00 45.22 309 GLU A N 1
ATOM 2443 C CA . GLU A 1 309 ? -3.360 -25.076 15.147 1.00 45.22 309 GLU A CA 1
ATOM 2444 C C . GLU A 1 309 ? -4.494 -25.133 14.101 1.00 45.22 309 GLU A C 1
ATOM 2446 O O . GLU A 1 309 ? -4.409 -24.510 13.054 1.00 45.22 309 GLU A O 1
ATOM 2451 N N . GLY A 1 310 ? -5.553 -25.931 14.196 1.00 45.97 310 GLY A N 1
ATOM 2452 C CA . GLY A 1 310 ? -6.354 -26.212 15.372 1.00 45.97 310 GLY A CA 1
ATOM 2453 C C . GLY A 1 310 ? -7.765 -25.658 15.144 1.00 45.97 310 GLY A C 1
ATOM 2454 O O . GLY A 1 310 ? -8.056 -24.540 15.539 1.00 45.97 310 GLY A O 1
ATOM 2455 N N . GLY A 1 311 ? -8.652 -26.472 14.562 1.00 42.22 311 GLY A N 1
ATOM 2456 C CA . GLY A 1 311 ? -10.099 -26.390 14.796 1.00 42.22 311 GLY A CA 1
ATOM 2457 C C . GLY A 1 311 ? -10.940 -25.481 13.888 1.00 42.22 311 GLY A C 1
ATOM 2458 O O . GLY A 1 311 ? -10.616 -24.331 13.628 1.00 42.22 311 GLY A O 1
ATOM 2459 N N . GLY A 1 312 ? -12.112 -26.002 13.509 1.00 43.97 312 GLY A N 1
ATOM 2460 C CA . GLY A 1 312 ? -13.263 -25.176 13.137 1.00 43.97 312 GLY A CA 1
ATOM 2461 C C . GLY A 1 312 ? -13.948 -25.572 11.837 1.00 43.97 312 GLY A C 1
ATOM 2462 O O . GLY A 1 312 ? -13.866 -24.853 10.851 1.00 43.97 312 GLY A O 1
ATOM 2463 N N . VAL A 1 313 ? -14.687 -26.683 11.854 1.00 50.25 313 VAL A N 1
ATOM 2464 C CA . VAL A 1 313 ? -15.749 -26.932 10.871 1.00 50.25 313 VAL A CA 1
ATOM 2465 C C . VAL A 1 313 ? -16.828 -25.872 11.100 1.00 50.25 313 VAL A C 1
ATOM 2467 O O . VAL A 1 313 ? -17.536 -25.912 12.104 1.00 50.25 313 VAL A O 1
ATOM 2470 N N . GLY A 1 314 ? -16.901 -24.893 10.202 1.00 45.25 314 GLY A N 1
ATOM 2471 C CA . GLY A 1 314 ? -17.924 -23.855 10.186 1.00 45.25 314 GLY A CA 1
ATOM 2472 C C . GLY A 1 314 ? -18.586 -23.812 8.818 1.00 45.25 314 GLY A C 1
ATOM 2473 O O . GLY A 1 314 ? -18.077 -23.179 7.899 1.00 45.25 314 GLY A O 1
ATOM 2474 N N . GLU A 1 315 ? -19.715 -24.505 8.687 1.00 53.84 315 GLU A N 1
ATOM 2475 C CA . GLU A 1 315 ? -20.651 -24.331 7.580 1.00 53.84 315 GLU A CA 1
ATOM 2476 C C . GLU A 1 315 ? -21.156 -22.880 7.571 1.00 53.84 315 GLU A C 1
ATOM 2478 O O . GLU A 1 315 ? -21.773 -22.422 8.534 1.00 53.84 315 GLU A O 1
ATOM 2483 N N . ALA A 1 316 ? -20.919 -22.150 6.482 1.00 47.81 316 ALA A N 1
ATOM 2484 C CA . ALA A 1 316 ? -21.540 -20.850 6.257 1.00 47.81 316 ALA A CA 1
ATOM 2485 C C . ALA A 1 316 ? -21.857 -20.651 4.769 1.00 47.81 316 ALA A C 1
ATOM 2487 O O . ALA A 1 316 ? -21.051 -20.166 3.984 1.00 47.81 316 ALA A O 1
ATOM 2488 N N . SER A 1 317 ? -23.068 -21.087 4.417 1.00 50.47 317 SER A N 1
ATOM 2489 C CA . SER A 1 317 ? -24.061 -20.365 3.612 1.00 50.47 317 SER A CA 1
ATOM 2490 C C . SER A 1 317 ? -23.527 -19.325 2.613 1.00 50.47 317 SER A C 1
ATOM 2492 O O . SER A 1 317 ? -23.256 -18.173 2.954 1.00 50.47 317 SER A O 1
ATOM 2494 N N . THR A 1 318 ? -23.470 -19.713 1.341 1.00 46.75 318 THR A N 1
ATOM 2495 C CA . THR A 1 318 ? -23.263 -18.820 0.199 1.00 46.75 318 THR A CA 1
ATOM 2496 C C . THR A 1 318 ? -24.539 -18.024 -0.099 1.00 46.75 318 THR A C 1
ATOM 2498 O O . THR A 1 318 ? -25.346 -18.379 -0.956 1.00 46.75 318 THR A O 1
ATOM 2501 N N . ALA A 1 319 ? -24.724 -16.902 0.597 1.00 48.41 319 ALA A N 1
ATOM 2502 C CA . ALA A 1 319 ? -25.656 -15.864 0.169 1.00 48.41 319 ALA A CA 1
ATOM 2503 C C . ALA A 1 319 ? -24.976 -14.997 -0.904 1.00 48.41 319 ALA A C 1
ATOM 2505 O O . ALA A 1 319 ? -24.121 -14.164 -0.609 1.00 48.41 319 ALA A O 1
ATOM 2506 N N . SER A 1 320 ? -25.348 -15.225 -2.164 1.00 49.88 320 SER A N 1
ATOM 2507 C CA . SER A 1 320 ? -24.974 -14.399 -3.314 1.00 49.88 320 SER A CA 1
ATOM 2508 C C . SER A 1 320 ? -25.591 -13.002 -3.164 1.00 49.88 320 SER A C 1
ATOM 2510 O O . SER A 1 320 ? -26.760 -12.776 -3.472 1.00 49.88 320 SER A O 1
ATOM 2512 N N . GLY A 1 321 ? -24.812 -12.076 -2.602 1.00 50.44 321 GLY A N 1
ATOM 2513 C CA . GLY A 1 321 ? -25.127 -10.655 -2.528 1.00 50.44 321 GLY A CA 1
ATOM 2514 C C . GLY A 1 321 ? -24.592 -9.943 -3.764 1.00 50.44 321 GLY A C 1
ATOM 2515 O O . GLY A 1 321 ? -23.385 -9.827 -3.952 1.00 50.44 321 GLY A O 1
ATOM 2516 N N . ASN A 1 322 ? -25.504 -9.477 -4.607 1.00 57.56 322 ASN A N 1
ATOM 2517 C CA . ASN A 1 322 ? -25.225 -8.675 -5.790 1.00 57.56 322 ASN A CA 1
ATOM 2518 C C . ASN A 1 322 ? -24.687 -7.296 -5.343 1.00 57.56 322 ASN A C 1
ATOM 2520 O O . ASN A 1 322 ? -25.464 -6.420 -4.963 1.00 57.56 322 ASN A O 1
ATOM 2524 N N . VAL A 1 323 ? -23.364 -7.107 -5.323 1.00 53.16 323 VAL A N 1
ATOM 2525 C CA . VAL A 1 323 ? -22.740 -5.815 -4.993 1.00 53.16 323 VAL A CA 1
ATOM 2526 C C . VAL A 1 323 ? -22.841 -4.904 -6.217 1.00 53.16 323 VAL A C 1
ATOM 2528 O O . VAL A 1 323 ? -22.053 -5.005 -7.154 1.00 53.16 323 VAL A O 1
ATOM 2531 N N . GLN A 1 324 ? -23.828 -4.006 -6.222 1.00 57.16 324 GLN A N 1
ATOM 2532 C CA . GLN A 1 324 ? -23.821 -2.843 -7.108 1.00 57.16 324 GLN A CA 1
ATOM 2533 C C . GLN A 1 324 ? -22.717 -1.891 -6.641 1.00 57.16 324 GLN A C 1
ATOM 2535 O O . GLN A 1 324 ? -22.872 -1.170 -5.658 1.00 57.16 324 GLN A O 1
ATOM 2540 N N . ILE A 1 325 ? -21.589 -1.903 -7.347 1.00 54.06 325 ILE A N 1
ATOM 2541 C CA . ILE A 1 325 ? -20.537 -0.896 -7.214 1.00 54.06 325 ILE A CA 1
ATOM 2542 C C . ILE A 1 325 ? -21.062 0.386 -7.873 1.00 54.06 325 ILE A C 1
ATOM 2544 O O . ILE A 1 325 ? -20.963 0.566 -9.084 1.00 54.06 325 ILE A O 1
ATOM 2548 N N . THR A 1 326 ? -21.670 1.273 -7.089 1.00 62.50 326 THR A N 1
ATOM 2549 C CA . THR A 1 326 ? -21.907 2.659 -7.507 1.00 62.50 326 THR A CA 1
ATOM 2550 C C . THR A 1 326 ? -20.592 3.422 -7.391 1.00 62.50 326 THR A C 1
ATOM 2552 O O . THR A 1 326 ? -20.168 3.767 -6.288 1.00 62.50 326 THR A O 1
ATOM 2555 N N . LEU A 1 327 ? -19.934 3.655 -8.527 1.00 59.56 327 LEU A N 1
ATOM 2556 C CA . LEU A 1 327 ? -18.812 4.587 -8.632 1.00 59.56 327 LEU A CA 1
ATOM 2557 C C . LEU A 1 327 ? -19.299 6.005 -8.279 1.00 59.56 327 LEU A C 1
ATOM 2559 O O . LEU A 1 327 ? -20.345 6.419 -8.788 1.00 59.56 327 LEU A O 1
ATOM 2563 N N . PRO A 1 328 ? -18.579 6.764 -7.435 1.00 60.28 328 PRO A N 1
ATOM 2564 C CA . PRO A 1 328 ? -18.891 8.166 -7.219 1.00 60.28 328 PRO A CA 1
ATOM 2565 C C . PRO A 1 328 ? -18.646 8.930 -8.524 1.00 60.28 328 PRO A C 1
ATOM 2567 O O . PRO A 1 328 ? -17.537 8.941 -9.058 1.00 60.28 328 PRO A O 1
ATOM 2570 N N . MET A 1 329 ? -19.702 9.551 -9.049 1.00 57.47 329 MET A N 1
ATOM 2571 C CA . MET A 1 329 ? -19.567 10.573 -10.078 1.00 57.47 329 MET A CA 1
ATOM 2572 C C . MET A 1 329 ? -18.706 11.702 -9.515 1.00 57.47 329 MET A C 1
ATOM 2574 O O . MET A 1 329 ? -19.060 12.314 -8.510 1.00 57.47 329 MET A O 1
ATOM 2578 N N . TYR A 1 330 ? -17.563 11.943 -10.151 1.00 56.78 330 TYR A N 1
ATOM 2579 C CA . TYR A 1 330 ? -16.744 13.113 -9.884 1.00 56.78 330 TYR A CA 1
ATOM 2580 C C . TYR A 1 330 ? -17.555 14.367 -10.221 1.00 56.78 330 TYR A C 1
ATOM 2582 O O . TYR A 1 330 ? -17.981 14.550 -11.359 1.00 56.78 330 TYR A O 1
ATOM 2590 N N . ASP A 1 331 ? -17.780 15.201 -9.208 1.00 53.12 331 ASP A N 1
ATOM 2591 C CA . ASP A 1 331 ? -18.394 16.517 -9.340 1.00 53.12 331 ASP A CA 1
ATOM 2592 C C . ASP A 1 331 ? -17.443 17.434 -10.125 1.00 53.12 331 ASP A C 1
ATOM 2594 O O . ASP A 1 331 ? -16.339 17.763 -9.685 1.00 53.12 331 ASP A O 1
ATOM 2598 N N . GLU A 1 332 ? -17.881 17.849 -11.308 1.00 55.41 332 GLU A N 1
ATOM 2599 C CA . GLU A 1 332 ? -17.136 18.621 -12.309 1.00 55.41 332 GLU A CA 1
ATOM 2600 C C . GLU A 1 332 ? -17.015 20.124 -11.947 1.00 55.41 332 GLU A C 1
ATOM 2602 O O . GLU A 1 332 ? -16.912 20.987 -12.814 1.00 55.41 332 GLU A O 1
ATOM 2607 N N . ALA A 1 333 ? -17.039 20.471 -10.654 1.00 56.09 333 ALA A N 1
ATOM 2608 C CA . ALA A 1 333 ? -17.183 21.855 -10.180 1.00 56.09 333 ALA A CA 1
ATOM 2609 C C . ALA A 1 333 ? -15.916 22.489 -9.564 1.00 56.09 333 ALA A C 1
ATOM 2611 O O . ALA A 1 333 ? -15.961 23.633 -9.120 1.00 56.09 333 ALA A O 1
ATOM 2612 N N . MET A 1 334 ? -14.769 21.804 -9.543 1.00 55.09 334 MET A N 1
ATOM 2613 C CA . MET A 1 334 ? -13.541 22.292 -8.879 1.00 55.09 334 MET A CA 1
ATOM 2614 C C . MET A 1 334 ? -12.483 22.840 -9.848 1.00 55.09 334 MET A C 1
ATOM 2616 O O . MET A 1 334 ? -11.290 22.594 -9.683 1.00 55.09 334 MET A O 1
ATOM 2620 N N . LEU A 1 335 ? -12.898 23.592 -10.871 1.00 56.56 335 LEU A N 1
ATOM 2621 C CA . LEU A 1 335 ? -11.966 24.112 -11.877 1.00 56.56 335 LEU A CA 1
ATOM 2622 C C . LEU A 1 335 ? -12.248 25.555 -12.304 1.00 56.56 335 LEU A C 1
ATOM 2624 O O . LEU A 1 335 ? -12.243 25.851 -13.488 1.00 56.56 335 LEU A O 1
ATOM 2628 N N . VAL A 1 336 ? -12.438 26.479 -11.356 1.00 56.41 336 VAL A N 1
ATOM 2629 C CA . VAL A 1 336 ? -12.193 27.912 -11.612 1.00 56.41 336 VAL A CA 1
ATOM 2630 C C . VAL A 1 336 ? -11.764 28.610 -10.322 1.00 56.41 336 VAL A C 1
ATOM 2632 O O . VAL A 1 336 ? -12.608 29.076 -9.566 1.00 56.41 336 VAL A O 1
ATOM 2635 N N . GLN A 1 337 ? -10.457 28.714 -10.078 1.00 53.25 337 GLN A N 1
ATOM 2636 C CA . GLN A 1 337 ? -9.873 29.848 -9.348 1.00 53.25 337 GLN A CA 1
ATOM 2637 C C . GLN A 1 337 ? -8.347 29.848 -9.487 1.00 53.25 337 GLN A C 1
ATOM 2639 O O . GLN A 1 337 ? -7.639 29.524 -8.549 1.00 53.25 337 GLN A O 1
ATOM 2644 N N . TYR A 1 338 ? -7.845 30.204 -10.669 1.00 55.22 338 TYR A N 1
ATOM 2645 C CA . TYR A 1 338 ? -6.540 30.856 -10.828 1.00 55.22 338 TYR A CA 1
ATOM 2646 C C . TYR A 1 338 ? -6.529 31.612 -12.162 1.00 55.22 338 TYR A C 1
ATOM 2648 O O . TYR A 1 338 ? -6.207 31.053 -13.208 1.00 55.22 338 TYR A O 1
ATOM 2656 N N . SER A 1 339 ? -6.915 32.885 -12.096 1.00 52.72 339 SER A N 1
ATOM 2657 C CA . SER A 1 339 ? -6.539 33.950 -13.034 1.00 52.72 339 SER A CA 1
ATOM 2658 C C . SER A 1 339 ? -6.779 35.293 -12.366 1.00 52.72 339 SER A C 1
ATOM 2660 O O . SER A 1 339 ? -7.957 35.526 -12.001 1.00 52.72 339 SER A O 1
#

Radius of gyration: 97.05 Å; chains: 1; bounding box: 177×74×294 Å